Protein AF-A0A2N2SK49-F1 (afdb_monomer_lite)

Radius of gyration: 23.51 Å; chains: 1; bounding box: 70×44×57 Å

Sequence (220 aa):
YDDVIRVADLKTRGSRFERVRQEVGAKADQLVYTTEYMHPRLEEICGTLPTALGRWLEQSKGIGGFVKRRMEKGRRVQTGTLTWFLALYAVAGMRRFRRSLLRHQIETAQLREWLDRVVRLAGNGQHALAVEVLHCRRIVKGYSGTHDRGDKRFASLMTAADRLAAPGTDPADAAATLHKLLEAAMADEEGRQLDAQLALLLTAAKGSTTNSAQFSRQAA

Foldseek 3Di:
DDALLNVLVVLLDPVVVVVVCVVVVHDPPDDDWDWDKDQDALLRVLQLDFQVVSVCLCPDCPNVVVVRVVRRDIDTDRCPDPVNSVVSVVSNVCVVCNCRGNNNVVVVVVVVVLVVLLVVCVVVVLNLLSVLSVVLLVQQDDDDPSNVLSVVLNVLLVVLSVVLSDPPHDSVVSNVLSNVLSVLCVVDSVCVSNVVSSVVVVVVVVVVVVVVVVVVVVVD

Secondary structure (DSSP, 8-state):
---HHHHHHHHH-HHHHHHHHHHTT--TT-----EEEE---HHHHHHTSBHHHHHHHHH-TTHHHHHHHHHSS-EEEETTSHHHHHHHHHHHHGGGGGGGBHHHHHHHHHHHHHHHHHHHHHHTT-HHHHHHHHHGGGG--SSHHHHHHHHHHHHHHHHHHHHHTSTTS-HHHHHHHHHHHHHHHHH-SS-HHHHHHHHHHHHHHHHHHHHHHHHTTS--

Structure (mmCIF, N/CA/C/O backbone):
data_AF-A0A2N2SK49-F1
#
_entry.id   AF-A0A2N2SK49-F1
#
loop_
_atom_site.group_PDB
_atom_site.id
_atom_site.type_symbol
_atom_site.label_atom_id
_atom_site.label_alt_id
_atom_site.label_comp_id
_atom_site.label_asym_id
_atom_site.label_entity_id
_atom_site.label_seq_id
_atom_site.pdbx_PDB_ins_code
_atom_site.Cartn_x
_atom_site.Cartn_y
_atom_site.Cartn_z
_atom_site.occupancy
_atom_site.B_iso_or_equiv
_atom_site.auth_seq_id
_atom_site.auth_comp_id
_atom_site.auth_asym_id
_atom_site.auth_atom_id
_atom_site.pdbx_PDB_model_num
ATOM 1 N N . TYR A 1 1 ? -8.011 -2.751 -3.982 1.00 78.38 1 TYR A N 1
ATOM 2 C CA . TYR A 1 1 ? -7.218 -2.431 -2.784 1.00 78.38 1 TYR A CA 1
ATOM 3 C C . TYR A 1 1 ? -8.073 -2.672 -1.548 1.00 78.38 1 TYR A C 1
ATOM 5 O O . TYR A 1 1 ? -9.302 -2.647 -1.657 1.00 78.38 1 TYR A O 1
ATOM 13 N N . ASP A 1 2 ? -7.437 -2.944 -0.411 1.00 83.25 2 ASP A N 1
ATOM 14 C CA . ASP A 1 2 ? -8.110 -2.976 0.887 1.00 83.25 2 ASP A CA 1
ATOM 15 C C . ASP A 1 2 ? -8.118 -1.563 1.477 1.00 83.25 2 ASP A C 1
ATOM 17 O O . ASP A 1 2 ? -7.113 -0.860 1.443 1.00 83.25 2 ASP A O 1
ATOM 21 N N . ASP A 1 3 ? -9.274 -1.122 1.971 1.00 88.06 3 ASP A N 1
ATOM 22 C CA . ASP A 1 3 ? -9.453 0.187 2.594 1.00 88.06 3 ASP A CA 1
ATOM 23 C C . ASP A 1 3 ? -10.109 0.060 3.970 1.00 88.06 3 ASP A C 1
ATOM 25 O O . ASP A 1 3 ? -10.698 -0.967 4.317 1.00 88.06 3 ASP A O 1
ATOM 29 N N . VAL A 1 4 ? -10.028 1.133 4.759 1.00 88.50 4 VAL A N 1
ATOM 30 C CA . VAL A 1 4 ? -10.609 1.195 6.110 1.00 88.50 4 VAL A CA 1
ATOM 31 C C . VAL A 1 4 ? -12.107 0.879 6.088 1.00 88.50 4 VAL A C 1
ATOM 33 O O . VAL A 1 4 ? -12.607 0.223 6.995 1.00 88.50 4 VAL A O 1
ATOM 36 N N . ILE A 1 5 ? -12.824 1.274 5.030 1.00 90.81 5 ILE A N 1
ATOM 37 C CA . ILE A 1 5 ? -14.261 1.004 4.877 1.00 90.81 5 ILE A CA 1
ATOM 38 C C . ILE A 1 5 ? -14.515 -0.501 4.738 1.00 90.81 5 ILE A C 1
ATOM 40 O O . ILE A 1 5 ? -15.420 -1.032 5.375 1.00 90.81 5 ILE A O 1
ATOM 44 N N . ARG A 1 6 ? -13.739 -1.212 3.912 1.00 90.44 6 ARG A N 1
ATOM 45 C CA . ARG A 1 6 ? -13.834 -2.670 3.745 1.00 90.44 6 ARG A CA 1
ATOM 46 C C . ARG A 1 6 ? -13.422 -3.398 5.017 1.00 90.44 6 ARG A C 1
ATOM 48 O O . ARG A 1 6 ? -14.074 -4.369 5.382 1.00 90.44 6 ARG A O 1
ATOM 55 N N . VAL A 1 7 ? -12.374 -2.935 5.690 1.00 90.25 7 VAL A N 1
ATOM 56 C CA . VAL A 1 7 ? -11.925 -3.509 6.964 1.00 90.25 7 VAL A CA 1
ATOM 57 C C . VAL A 1 7 ? -12.997 -3.338 8.042 1.00 90.25 7 VAL A C 1
ATOM 59 O O . VAL A 1 7 ? -13.290 -4.293 8.757 1.00 90.25 7 VAL A O 1
ATOM 62 N N . ALA A 1 8 ? -13.621 -2.162 8.132 1.00 91.06 8 ALA A N 1
ATOM 63 C CA . ALA A 1 8 ? -14.716 -1.904 9.061 1.00 91.06 8 ALA A CA 1
ATOM 64 C C . ALA A 1 8 ? -15.936 -2.786 8.760 1.00 91.06 8 ALA A C 1
ATOM 66 O O . ALA A 1 8 ? -16.455 -3.424 9.669 1.00 91.06 8 ALA A O 1
ATOM 67 N N . ASP A 1 9 ? -16.322 -2.905 7.486 1.00 92.19 9 ASP A N 1
ATOM 68 C CA . ASP A 1 9 ? -17.404 -3.791 7.040 1.00 92.19 9 ASP A CA 1
ATOM 69 C C . ASP A 1 9 ? -17.141 -5.259 7.417 1.00 92.19 9 ASP A C 1
ATOM 71 O O . ASP A 1 9 ? -18.010 -5.938 7.953 1.00 92.19 9 ASP A O 1
ATOM 75 N N . LEU A 1 10 ? -15.916 -5.758 7.227 1.00 91.31 10 LEU A N 1
ATOM 76 C CA . LEU A 1 10 ? -15.554 -7.122 7.632 1.00 91.31 10 LEU A CA 1
ATOM 77 C C . LEU A 1 10 ? -15.649 -7.349 9.149 1.00 91.31 10 LEU A C 1
ATOM 79 O O . LEU A 1 10 ? -15.904 -8.473 9.582 1.00 91.31 10 LEU A O 1
ATOM 83 N N . LYS A 1 11 ? -15.452 -6.301 9.954 1.00 89.38 11 LYS A N 1
ATOM 84 C CA . LYS A 1 11 ? -15.487 -6.370 11.421 1.00 89.38 11 LYS A CA 1
ATOM 85 C C . LYS A 1 11 ? -16.896 -6.268 11.999 1.00 89.38 11 LYS A C 1
ATOM 87 O O . LYS A 1 11 ? -17.110 -6.757 13.102 1.00 89.38 11 LYS A O 1
ATOM 92 N N . THR A 1 12 ? -17.841 -5.674 11.273 1.00 91.12 12 THR A N 1
ATOM 93 C CA . THR A 1 12 ? -19.234 -5.490 11.719 1.00 91.12 12 THR A CA 1
ATOM 94 C C . THR A 1 12 ? -20.199 -6.553 11.188 1.00 91.12 12 THR A C 1
ATOM 96 O O . THR A 1 12 ? -21.355 -6.584 11.602 1.00 91.12 12 THR A O 1
ATOM 99 N N . ARG A 1 13 ? -19.757 -7.449 10.296 1.00 91.25 13 ARG A N 1
ATOM 100 C CA . ARG A 1 13 ? -20.595 -8.526 9.736 1.00 91.25 13 ARG A CA 1
ATOM 101 C C . ARG A 1 13 ? -21.047 -9.544 10.788 1.00 91.25 13 ARG A C 1
ATOM 103 O O . ARG A 1 13 ? -20.230 -10.059 11.546 1.00 91.25 13 ARG A O 1
ATOM 110 N N . GLY A 1 14 ? -22.324 -9.937 10.722 1.00 88.81 14 GLY A N 1
ATOM 111 C CA . GLY A 1 14 ? -22.920 -10.994 11.557 1.00 88.81 14 GLY A CA 1
ATOM 112 C C . GLY A 1 14 ? -22.137 -12.311 11.525 1.00 88.81 14 GLY A C 1
ATOM 113 O O . GLY A 1 14 ? -21.750 -12.829 12.570 1.00 88.81 14 GLY A O 1
ATOM 114 N N . SER A 1 15 ? -21.770 -12.770 10.324 1.00 91.56 15 SER A N 1
ATOM 115 C CA . SER A 1 15 ? -21.003 -14.010 10.129 1.00 91.56 15 SER A CA 1
ATOM 116 C C . SER A 1 15 ? -19.647 -14.021 10.842 1.00 91.56 15 SER A C 1
ATOM 118 O O . SER A 1 15 ? -19.149 -15.076 11.233 1.00 91.56 15 SER A O 1
ATOM 120 N N . ARG A 1 16 ? -19.037 -12.849 11.062 1.00 90.00 16 ARG A N 1
ATOM 121 C CA . ARG A 1 16 ? -17.794 -12.727 11.832 1.00 90.00 16 ARG A CA 1
ATOM 122 C C . ARG A 1 16 ? -18.036 -12.964 13.323 1.00 90.00 16 ARG A C 1
ATOM 124 O O . ARG A 1 16 ? -17.175 -13.552 13.972 1.00 90.00 16 ARG A O 1
ATOM 131 N N . PHE A 1 17 ? -19.166 -12.527 13.875 1.00 88.50 17 PHE A N 1
ATOM 132 C CA . PHE A 1 17 ? -19.516 -12.804 15.272 1.00 88.50 17 PHE A CA 1
ATOM 133 C C . PHE A 1 17 ? -19.824 -14.285 15.490 1.00 88.50 17 PHE A C 1
ATOM 135 O O . PHE A 1 17 ? -19.319 -14.869 16.444 1.00 88.50 17 PHE A O 1
ATOM 142 N N . GLU A 1 18 ? -20.583 -14.897 14.581 1.00 89.94 18 GLU A N 1
ATOM 143 C CA . GLU A 1 18 ? -20.897 -16.331 14.618 1.00 89.94 18 GLU A CA 1
ATOM 144 C C . GLU A 1 18 ? -19.630 -17.185 14.574 1.00 89.94 18 GLU A C 1
ATOM 146 O O . GLU A 1 18 ? -19.425 -18.025 15.450 1.00 89.94 18 GLU A O 1
ATOM 151 N N . ARG A 1 19 ? -18.731 -16.905 13.622 1.00 91.25 19 ARG A N 1
ATOM 152 C CA . ARG A 1 19 ? -17.454 -17.615 13.497 1.00 91.25 19 ARG A CA 1
ATOM 153 C C . ARG A 1 19 ? -16.609 -17.514 14.766 1.00 91.25 19 ARG A C 1
ATOM 155 O O . ARG A 1 19 ? -16.143 -18.530 15.262 1.00 91.25 19 ARG A O 1
ATOM 162 N N . VAL A 1 20 ? -16.443 -16.311 15.323 1.00 90.06 20 VAL A N 1
ATOM 163 C CA . VAL A 1 20 ? -15.643 -16.135 16.548 1.00 90.06 20 VAL A CA 1
ATOM 164 C C . VAL A 1 20 ? -16.260 -16.881 17.730 1.00 90.06 20 VAL A C 1
ATOM 166 O O . VAL A 1 20 ? -15.527 -17.473 18.513 1.00 90.06 20 VAL A O 1
ATOM 169 N N . ARG A 1 21 ? -17.593 -16.900 17.862 1.00 91.50 21 ARG A N 1
ATOM 170 C CA . ARG A 1 21 ? -18.268 -17.682 18.911 1.00 91.50 21 ARG A CA 1
ATOM 171 C C . ARG A 1 21 ? -18.020 -19.184 18.762 1.00 91.50 21 ARG A C 1
ATOM 173 O O . ARG A 1 21 ? -17.805 -19.848 19.772 1.00 91.50 21 ARG A O 1
ATOM 180 N N . GLN A 1 22 ? -18.036 -19.697 17.532 1.00 91.69 22 GLN A N 1
ATOM 181 C CA . GLN A 1 22 ? -17.734 -21.100 17.239 1.00 91.69 22 GLN A CA 1
ATOM 182 C C . GLN A 1 22 ? -16.274 -21.444 17.563 1.00 91.69 22 GLN A C 1
ATOM 184 O O . GLN A 1 22 ? -16.027 -22.430 18.248 1.00 91.69 22 GLN A O 1
ATOM 189 N N . GLU A 1 23 ? -15.319 -20.607 17.143 1.00 92.81 23 GLU A N 1
ATOM 190 C CA . GLU A 1 23 ? -13.879 -20.809 17.379 1.00 92.81 23 GLU A CA 1
ATOM 191 C C . GLU A 1 23 ? -13.518 -20.866 18.871 1.00 92.81 23 GLU A C 1
ATOM 193 O O . GLU A 1 23 ? -12.645 -21.634 19.264 1.00 92.81 23 GLU A O 1
ATOM 198 N N . VAL A 1 24 ? -14.200 -20.084 19.714 1.00 91.62 24 VAL A N 1
ATOM 199 C CA . VAL A 1 24 ? -13.969 -20.081 21.171 1.00 91.62 24 VAL A CA 1
ATOM 200 C C . VAL A 1 24 ? -14.857 -21.070 21.936 1.00 91.62 24 VAL A C 1
ATOM 202 O O . VAL A 1 24 ? -14.798 -21.111 23.163 1.00 91.62 24 VAL A O 1
ATOM 205 N N . GLY A 1 25 ? -15.699 -21.845 21.242 1.00 90.31 25 GLY A N 1
ATOM 206 C CA . GLY A 1 25 ? -16.588 -22.833 21.862 1.00 90.31 25 GLY A CA 1
ATOM 207 C C . GLY A 1 25 ? -17.648 -22.232 22.795 1.00 90.31 25 GLY A C 1
ATOM 208 O O . GLY A 1 25 ? -18.031 -22.868 23.777 1.00 90.31 25 GLY A O 1
ATOM 209 N N . ALA A 1 26 ? -18.107 -21.005 22.531 1.00 90.50 26 ALA A N 1
ATOM 210 C CA . ALA A 1 26 ? -19.047 -20.315 23.413 1.00 90.50 26 ALA A CA 1
ATOM 211 C C . ALA A 1 26 ? -20.459 -20.918 23.356 1.00 90.50 26 ALA A C 1
ATOM 213 O O . ALA A 1 26 ? -21.059 -21.042 22.284 1.00 90.50 26 ALA A O 1
ATOM 214 N N . LYS A 1 27 ? -21.033 -21.204 24.529 1.00 89.69 27 LYS A N 1
ATOM 215 C CA . LYS A 1 27 ? -22.434 -21.632 24.681 1.00 89.69 27 LYS A CA 1
ATOM 216 C C . LYS A 1 27 ? -23.402 -20.489 24.361 1.00 89.69 27 LYS A C 1
ATOM 218 O O . LYS A 1 27 ? -23.024 -19.319 24.400 1.00 89.69 27 LYS A O 1
ATOM 223 N N . ALA A 1 28 ? -24.656 -20.814 24.039 1.00 85.31 28 ALA A N 1
ATOM 224 C CA . ALA A 1 28 ? -25.664 -19.843 23.589 1.00 85.31 28 ALA A CA 1
ATOM 225 C C . ALA A 1 28 ? -25.890 -18.675 24.572 1.00 85.31 28 ALA A C 1
ATOM 227 O O . ALA A 1 28 ? -26.078 -17.540 24.145 1.00 85.31 28 ALA A O 1
ATOM 228 N N . ASP A 1 29 ? -25.798 -18.945 25.869 1.00 89.62 29 ASP A N 1
ATOM 229 C CA . ASP A 1 29 ? -25.990 -18.014 26.983 1.00 89.62 29 ASP A CA 1
ATOM 230 C C . ASP A 1 29 ? -24.739 -17.190 27.338 1.00 89.62 29 ASP A C 1
ATOM 232 O O . ASP A 1 29 ? -24.814 -16.233 28.108 1.00 89.62 29 ASP A O 1
ATOM 236 N N . GLN A 1 30 ? -23.578 -17.518 26.767 1.00 88.88 30 GLN A N 1
ATOM 237 C CA . GLN A 1 30 ? -22.325 -16.830 27.069 1.00 88.88 30 GLN A CA 1
ATOM 238 C C . GLN A 1 30 ? -22.135 -15.585 26.197 1.00 88.88 30 GLN A C 1
ATOM 240 O O . GLN A 1 30 ? -22.229 -15.636 24.966 1.00 88.88 30 GLN A O 1
ATOM 245 N N . LEU A 1 31 ? -21.807 -14.457 26.834 1.00 85.44 31 LEU A N 1
ATOM 246 C CA . LEU A 1 31 ? -21.421 -13.221 26.155 1.00 85.44 31 LEU A CA 1
ATOM 247 C C . LEU A 1 31 ? -19.958 -13.295 25.706 1.00 85.44 31 LEU A C 1
ATOM 249 O O . LEU A 1 31 ? -19.063 -13.554 26.508 1.00 85.44 31 LEU A O 1
ATOM 253 N N . VAL A 1 32 ? -19.712 -13.020 24.424 1.00 87.06 32 VAL A N 1
ATOM 254 C CA . VAL A 1 32 ? -18.369 -13.017 23.830 1.00 87.06 32 VAL A CA 1
ATOM 255 C C . VAL A 1 32 ? -18.088 -11.646 23.240 1.00 87.06 32 VAL A C 1
ATOM 257 O O . VAL A 1 32 ? -18.793 -11.194 22.340 1.00 87.06 32 VAL A O 1
ATOM 260 N N . TYR A 1 33 ? -17.014 -11.012 23.706 1.00 84.81 33 TYR A N 1
ATOM 261 C CA . TYR A 1 33 ? -16.523 -9.750 23.164 1.00 84.81 33 TYR A CA 1
ATOM 262 C C . TYR A 1 33 ? -15.133 -9.943 22.581 1.00 84.81 33 TYR A C 1
ATOM 264 O O . TYR A 1 33 ? -14.221 -10.418 23.255 1.00 84.81 33 TYR A O 1
ATOM 272 N N . THR A 1 34 ? -14.946 -9.531 21.329 1.00 87.88 34 THR A N 1
ATOM 273 C CA . THR A 1 34 ? -13.611 -9.517 20.736 1.00 87.88 34 THR A CA 1
ATOM 274 C C . THR A 1 34 ? -12.929 -8.191 21.014 1.00 87.88 34 THR A C 1
ATOM 276 O O . THR A 1 34 ? -13.449 -7.129 20.671 1.00 87.88 34 THR A O 1
ATOM 279 N N . THR A 1 35 ? -11.743 -8.267 21.610 1.00 89.62 35 THR A N 1
ATOM 280 C CA . THR A 1 35 ? -10.851 -7.119 21.751 1.00 89.62 35 THR A CA 1
ATOM 281 C C . THR A 1 35 ? -9.884 -7.110 20.578 1.00 89.62 35 THR A C 1
ATOM 283 O O . THR A 1 35 ? -9.083 -8.026 20.420 1.00 89.62 35 THR A O 1
ATOM 286 N N . GLU A 1 36 ? -9.951 -6.076 19.751 1.00 88.00 36 GLU A N 1
ATOM 287 C CA . GLU A 1 36 ? -9.091 -5.906 18.588 1.00 88.00 36 GLU A CA 1
ATOM 288 C C . GLU A 1 36 ? -8.058 -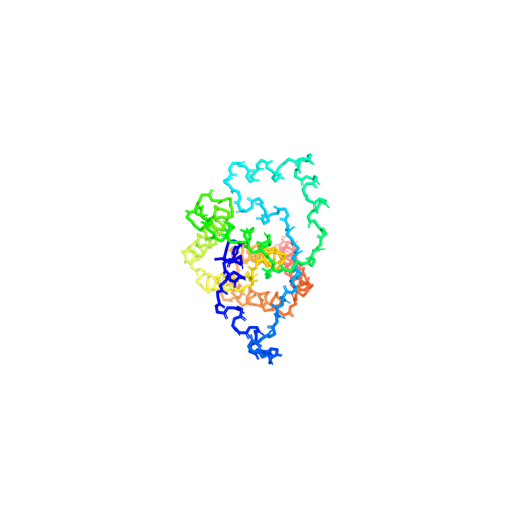4.810 18.830 1.00 88.00 36 GLU A C 1
ATOM 290 O O . GLU A 1 36 ? -8.346 -3.779 19.439 1.00 88.00 36 GLU A O 1
ATOM 295 N N . TYR A 1 37 ? -6.845 -5.022 18.328 1.00 87.19 37 TYR A N 1
ATOM 296 C CA . TYR A 1 37 ? -5.818 -3.992 18.318 1.00 87.19 37 TYR A CA 1
ATOM 297 C C . TYR A 1 37 ? -5.965 -3.130 17.060 1.00 87.19 37 TYR A C 1
ATOM 299 O O . TYR A 1 37 ? -5.818 -3.617 15.941 1.00 87.19 37 TYR A O 1
ATOM 307 N N . MET A 1 38 ? -6.264 -1.849 17.251 1.00 84.25 38 MET A N 1
ATOM 308 C CA . MET A 1 38 ? -6.387 -0.847 16.197 1.00 84.25 38 MET A CA 1
ATOM 309 C C . MET A 1 38 ? -5.233 0.132 16.285 1.00 84.25 38 MET A C 1
ATOM 311 O O . MET A 1 38 ? -4.998 0.728 17.335 1.00 84.25 38 MET A O 1
ATOM 315 N N . HIS A 1 39 ? -4.563 0.356 15.166 1.00 83.06 39 HIS A N 1
ATOM 316 C CA . HIS A 1 39 ? -3.503 1.347 15.056 1.00 83.06 39 HIS A CA 1
ATOM 317 C C . HIS A 1 39 ? -3.805 2.273 13.871 1.00 83.06 39 HIS A C 1
ATOM 319 O O . HIS A 1 39 ? -3.178 2.136 12.822 1.00 83.06 39 HIS A O 1
ATOM 325 N N . PRO A 1 40 ? -4.832 3.140 13.996 1.00 81.38 40 PRO A N 1
ATOM 326 C CA . PRO A 1 40 ? -5.259 3.991 12.900 1.00 81.38 40 PRO A CA 1
ATOM 327 C C . PRO A 1 40 ? -4.163 5.000 12.580 1.00 81.38 40 PRO A C 1
ATOM 329 O O . PRO A 1 40 ? -3.741 5.780 13.434 1.00 81.38 40 PRO A O 1
ATOM 332 N N . ARG A 1 41 ? -3.704 5.001 11.337 1.00 81.31 41 ARG A N 1
ATOM 333 C CA . ARG A 1 41 ? -2.678 5.928 10.874 1.00 81.31 41 ARG A CA 1
ATOM 334 C C . ARG A 1 41 ? -3.297 7.197 10.312 1.00 81.31 41 ARG A C 1
ATOM 336 O O . ARG A 1 41 ? -4.433 7.192 9.838 1.00 81.31 41 ARG A O 1
ATOM 343 N N . LEU A 1 42 ? -2.535 8.293 10.327 1.00 82.75 42 LEU A N 1
ATOM 344 C CA . LEU A 1 42 ? -2.996 9.550 9.735 1.00 82.75 42 LEU A CA 1
ATOM 345 C C . LEU A 1 42 ? -3.359 9.348 8.258 1.00 82.75 42 LEU A C 1
ATOM 347 O O . LEU A 1 42 ? -4.405 9.816 7.821 1.00 82.75 42 LEU A O 1
ATOM 351 N N . GLU A 1 43 ? -2.546 8.590 7.522 1.00 82.50 43 GLU A N 1
ATOM 352 C CA . GLU A 1 43 ? -2.755 8.324 6.097 1.00 82.50 43 GLU A CA 1
ATOM 353 C C . GLU A 1 43 ? -4.057 7.547 5.837 1.00 82.50 43 GLU A C 1
ATOM 355 O O . GLU A 1 43 ? -4.752 7.786 4.850 1.00 82.50 43 GLU A O 1
ATOM 360 N N . GLU A 1 44 ? -4.440 6.654 6.752 1.00 84.31 44 GLU A N 1
ATOM 361 C CA . GLU A 1 44 ? -5.701 5.913 6.682 1.00 84.31 44 GLU A CA 1
ATOM 362 C C . GLU A 1 44 ? -6.902 6.826 6.924 1.00 84.31 44 GLU A C 1
ATOM 364 O O . GLU A 1 44 ? -7.897 6.742 6.205 1.00 84.31 44 GLU A O 1
ATOM 369 N N . ILE A 1 45 ? -6.791 7.735 7.896 1.00 83.50 45 ILE A N 1
ATOM 370 C CA . ILE A 1 45 ? -7.827 8.727 8.196 1.00 83.50 45 ILE A CA 1
ATOM 371 C C . ILE A 1 45 ? -7.993 9.670 7.005 1.00 83.50 45 ILE A C 1
ATOM 373 O O . ILE A 1 45 ? -9.100 9.799 6.482 1.00 83.50 45 ILE A O 1
ATOM 377 N N . CYS A 1 46 ? -6.902 10.261 6.514 1.00 83.75 46 CYS A N 1
ATOM 378 C CA . CYS A 1 46 ? -6.911 11.103 5.318 1.00 83.75 46 CYS A CA 1
ATOM 379 C C . CYS A 1 46 ? -7.479 10.351 4.109 1.00 83.75 46 CYS A C 1
ATOM 381 O O . CYS A 1 46 ? -8.254 10.913 3.336 1.00 83.75 46 CYS A O 1
ATOM 383 N N . GLY A 1 47 ? -7.167 9.059 3.988 1.00 80.88 47 GLY A N 1
ATOM 384 C CA . GLY A 1 47 ? -7.695 8.176 2.957 1.00 80.88 47 GLY A CA 1
ATOM 385 C C . GLY A 1 47 ? -9.209 7.954 3.019 1.00 80.88 47 GLY A C 1
ATOM 386 O O . GLY A 1 47 ? -9.804 7.653 1.985 1.00 80.88 47 GLY A O 1
ATOM 387 N N . THR A 1 48 ? -9.838 8.132 4.186 1.00 84.62 48 THR A N 1
ATOM 388 C CA . THR A 1 48 ? -11.301 8.062 4.364 1.00 84.62 48 THR A CA 1
ATOM 389 C C . THR A 1 48 ? -12.030 9.391 4.163 1.00 84.62 48 THR A C 1
ATOM 391 O O . THR A 1 48 ? -13.260 9.413 4.169 1.00 84.62 48 THR A O 1
ATOM 394 N N . LEU A 1 49 ? -11.301 10.492 3.962 1.00 85.94 49 LEU A N 1
ATOM 395 C CA . LEU A 1 49 ? -11.871 11.820 3.741 1.00 85.94 49 LEU A CA 1
ATOM 396 C C . LEU A 1 49 ? -12.031 12.125 2.239 1.00 85.94 49 LEU A C 1
ATOM 398 O O . LEU A 1 49 ? -11.296 11.577 1.406 1.00 85.94 49 LEU A O 1
ATOM 402 N N . PRO A 1 50 ? -12.960 13.030 1.863 1.00 85.12 50 PRO A N 1
ATOM 403 C CA . PRO A 1 50 ? -13.000 13.598 0.518 1.00 85.12 50 PRO A CA 1
ATOM 404 C C . PRO A 1 50 ? -11.643 14.194 0.132 1.00 85.12 50 PRO A C 1
ATOM 406 O O . PRO A 1 50 ? -10.975 14.792 0.977 1.00 85.12 50 PRO A O 1
ATOM 409 N N . THR A 1 51 ? -11.254 14.078 -1.142 1.00 84.00 51 THR A N 1
ATOM 410 C CA . THR A 1 51 ? -9.916 14.448 -1.645 1.00 84.00 51 THR A CA 1
ATOM 411 C C . THR A 1 51 ? -9.360 15.757 -1.082 1.00 84.00 51 THR A C 1
ATOM 413 O O . THR A 1 51 ? -8.232 15.777 -0.591 1.00 84.00 51 THR A O 1
ATOM 416 N N . ALA A 1 52 ? -10.126 16.850 -1.153 1.00 84.50 52 ALA A N 1
ATOM 417 C CA . ALA A 1 52 ? -9.653 18.169 -0.736 1.00 84.50 52 ALA A CA 1
ATOM 418 C C . ALA A 1 52 ? -9.327 18.220 0.767 1.00 84.50 52 ALA A C 1
ATOM 420 O O . ALA A 1 52 ? -8.273 18.715 1.158 1.00 84.50 52 ALA A O 1
ATOM 421 N N . LEU A 1 53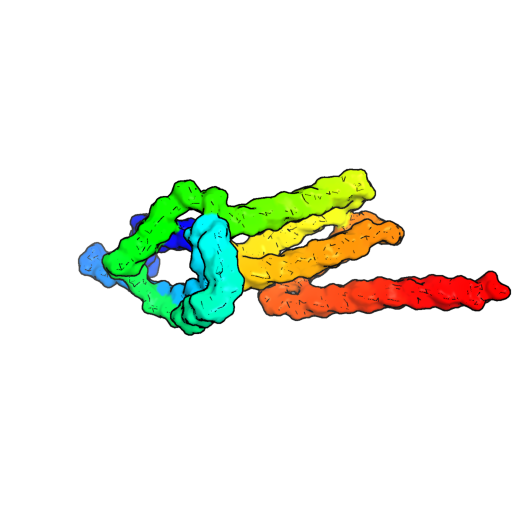 ? -10.199 17.640 1.597 1.00 83.88 53 LEU A N 1
ATOM 422 C CA . LEU A 1 53 ? -10.024 17.593 3.048 1.00 83.88 53 LEU A CA 1
ATOM 423 C C . LEU A 1 53 ? -8.894 16.650 3.455 1.00 83.88 53 LEU A C 1
ATOM 425 O O . LEU A 1 53 ? -8.105 16.995 4.331 1.00 83.88 53 LEU A O 1
ATOM 429 N N . GLY A 1 54 ? -8.789 15.490 2.802 1.00 84.69 54 GLY A N 1
ATOM 430 C CA . GLY A 1 54 ? -7.699 14.547 3.046 1.00 84.69 54 GLY A CA 1
ATOM 431 C C . GLY A 1 54 ? -6.334 15.184 2.778 1.00 84.69 54 GLY A C 1
ATOM 432 O O . GLY A 1 54 ? -5.456 15.117 3.634 1.00 84.69 54 GLY A O 1
ATOM 433 N N . ARG A 1 55 ? -6.181 15.878 1.640 1.00 85.62 55 ARG A N 1
ATOM 434 C CA . ARG A 1 55 ? -4.929 16.571 1.282 1.00 85.62 55 ARG A CA 1
ATOM 435 C C . ARG A 1 55 ? -4.616 17.716 2.231 1.00 85.62 55 ARG A C 1
ATOM 437 O O . ARG A 1 55 ? -3.476 17.859 2.658 1.00 85.62 55 ARG A O 1
ATOM 444 N N . TRP A 1 56 ? -5.622 18.513 2.581 1.00 89.44 56 TRP A N 1
ATOM 445 C CA . TRP A 1 56 ? -5.455 19.593 3.548 1.00 89.44 56 TRP A CA 1
ATOM 446 C C . TRP A 1 56 ? -4.986 19.064 4.911 1.00 89.44 56 TRP A C 1
ATOM 448 O O . TRP A 1 56 ? -4.059 19.619 5.499 1.00 89.44 56 TRP A O 1
ATOM 458 N N . LEU A 1 57 ? -5.576 17.967 5.395 1.00 87.25 57 LEU A N 1
ATOM 459 C CA . LEU A 1 57 ? -5.213 17.369 6.680 1.00 87.25 57 LEU A CA 1
ATOM 460 C C . LEU A 1 57 ? -3.802 16.767 6.656 1.00 87.25 57 LEU A C 1
ATOM 462 O O . LEU A 1 57 ? -3.052 16.946 7.613 1.00 87.25 57 LEU A O 1
ATOM 466 N N . GLU A 1 58 ? -3.431 16.099 5.563 1.00 83.75 58 GLU A N 1
ATOM 467 C CA . GLU A 1 58 ? -2.095 15.529 5.356 1.00 83.75 58 GLU A CA 1
ATOM 468 C C . GLU A 1 58 ? -1.004 16.612 5.295 1.00 83.75 58 GLU A C 1
ATOM 470 O O . GLU A 1 58 ? 0.075 16.445 5.861 1.00 83.75 58 GLU A O 1
ATOM 475 N N . GLN A 1 59 ? -1.296 17.756 4.669 1.00 86.00 59 GLN A N 1
ATOM 476 C CA . GLN A 1 59 ? -0.359 18.877 4.521 1.00 86.00 59 GLN A CA 1
ATOM 477 C C . GLN A 1 59 ? -0.318 19.806 5.748 1.00 86.00 59 GLN A C 1
ATOM 479 O O . GLN A 1 59 ? 0.615 20.599 5.909 1.00 86.00 59 GLN A O 1
ATOM 484 N N . SER A 1 60 ? -1.307 19.720 6.640 1.00 86.25 60 SER A N 1
ATOM 485 C CA . SER A 1 60 ? -1.394 20.559 7.834 1.00 86.25 60 SER A CA 1
ATOM 486 C C . SER A 1 60 ? -0.404 20.111 8.911 1.00 86.25 60 SER A C 1
ATOM 488 O O . SER A 1 60 ? -0.632 19.146 9.643 1.00 86.25 60 SER A O 1
ATOM 490 N N . LYS A 1 61 ? 0.683 20.874 9.083 1.00 80.81 61 LYS A N 1
ATOM 491 C CA . LYS A 1 61 ? 1.685 20.627 10.140 1.00 80.81 61 LYS A CA 1
ATOM 492 C C . LYS A 1 61 ? 1.096 20.698 11.556 1.00 80.81 61 LYS A C 1
ATOM 494 O O . LYS A 1 61 ? 1.547 19.977 12.441 1.00 80.81 61 LYS A O 1
ATOM 499 N N . GLY A 1 62 ? 0.087 21.544 11.767 1.00 87.38 62 GLY A N 1
ATOM 500 C CA . GLY A 1 62 ? -0.579 21.703 13.061 1.00 87.38 62 GLY A CA 1
ATOM 501 C C . GLY A 1 62 ? -1.577 20.582 13.341 1.00 87.38 62 GLY A C 1
ATOM 502 O O . GLY A 1 62 ? -1.344 19.729 14.198 1.00 87.38 62 GLY A O 1
ATOM 503 N N . ILE A 1 63 ? -2.690 20.577 12.602 1.00 82.19 63 ILE A N 1
ATOM 504 C CA . ILE A 1 63 ? -3.819 19.669 12.852 1.00 82.19 63 ILE A CA 1
ATOM 505 C C . ILE A 1 63 ? -3.445 18.234 12.475 1.00 82.19 63 ILE A C 1
ATOM 507 O O . ILE A 1 63 ? -3.648 17.329 13.283 1.00 82.19 63 ILE A O 1
ATOM 511 N N . GLY A 1 64 ? -2.820 18.021 11.314 1.00 80.38 64 GLY A N 1
ATOM 512 C CA . GLY A 1 64 ? -2.315 16.706 10.914 1.00 80.38 64 GLY A CA 1
ATOM 513 C C . GLY A 1 64 ? -1.282 16.170 11.906 1.00 80.38 64 GLY A C 1
ATOM 514 O O . GLY A 1 64 ? -1.379 15.027 12.353 1.00 80.38 64 GLY A O 1
ATOM 515 N N . GLY A 1 65 ? -0.358 17.022 12.364 1.00 81.31 65 GLY A N 1
ATOM 516 C CA . GLY A 1 65 ? 0.631 16.671 13.388 1.00 81.31 65 GLY A CA 1
ATOM 517 C C . GLY A 1 65 ? 0.029 16.350 14.765 1.00 81.31 65 GLY A C 1
ATOM 518 O O . GLY A 1 65 ? 0.557 15.511 15.499 1.00 81.31 65 GLY A O 1
ATOM 519 N N . PHE A 1 66 ? -1.081 16.988 15.141 1.00 84.00 66 PHE A N 1
ATOM 520 C CA . PHE A 1 66 ? -1.826 16.655 16.358 1.00 84.00 66 PHE A CA 1
ATOM 521 C C . PHE A 1 66 ? -2.573 15.321 16.225 1.00 84.00 66 PHE A C 1
ATOM 523 O O . PHE A 1 66 ? -2.447 14.458 17.097 1.00 84.00 66 PHE A O 1
ATOM 530 N N . VAL A 1 67 ? -3.305 15.124 15.123 1.00 81.50 67 VAL A N 1
ATOM 531 C CA . VAL A 1 67 ? -4.043 13.882 14.844 1.00 81.50 67 VAL A CA 1
ATOM 532 C C . VAL A 1 67 ? -3.086 12.695 14.798 1.00 81.50 67 VAL A C 1
ATOM 534 O O . VAL A 1 67 ? -3.345 11.690 15.459 1.00 81.50 67 VAL A O 1
ATOM 537 N N . LYS A 1 68 ? -1.943 12.841 14.117 1.00 82.50 68 LYS A N 1
ATOM 538 C CA . LYS A 1 68 ? -0.874 11.838 14.073 1.00 82.50 68 LYS A CA 1
ATOM 539 C C . LYS A 1 68 ? -0.434 11.427 15.477 1.00 82.50 68 LYS A C 1
ATOM 541 O O . LYS A 1 68 ? -0.611 10.272 15.843 1.00 82.50 68 LYS A O 1
ATOM 546 N N . ARG A 1 69 ? -0.007 12.375 16.320 1.00 81.62 69 ARG A N 1
ATOM 547 C CA . ARG A 1 69 ? 0.425 12.089 17.705 1.00 81.62 69 ARG A CA 1
ATOM 548 C C . ARG A 1 69 ? -0.656 11.418 18.561 1.00 81.62 69 ARG A C 1
ATOM 550 O O . ARG A 1 69 ? -0.355 10.614 19.442 1.00 81.62 69 ARG A O 1
ATOM 557 N N . ARG A 1 70 ? -1.930 11.751 18.335 1.00 81.31 70 ARG A N 1
ATOM 558 C CA . ARG A 1 70 ? -3.070 11.179 19.071 1.00 81.31 70 ARG A CA 1
ATOM 559 C C . ARG A 1 70 ? -3.404 9.750 18.618 1.00 81.31 70 ARG A C 1
ATOM 561 O O . ARG A 1 70 ? -3.942 8.980 19.424 1.00 81.31 70 ARG A O 1
ATOM 568 N N . MET A 1 71 ? -3.146 9.421 17.353 1.00 76.19 71 MET A N 1
ATOM 569 C CA . MET A 1 71 ? -3.568 8.176 16.694 1.00 76.19 71 MET A CA 1
ATOM 570 C C . MET A 1 71 ? -2.432 7.162 16.502 1.00 76.19 71 MET A C 1
ATOM 572 O O . MET A 1 71 ? -2.703 5.969 16.471 1.00 76.19 71 MET A O 1
ATOM 576 N N . GLU A 1 72 ? -1.171 7.603 16.536 1.00 72.12 72 GLU A N 1
ATOM 577 C CA . GLU A 1 72 ? 0.032 6.749 16.560 1.00 72.12 72 GLU A CA 1
ATOM 578 C C . GLU A 1 72 ? 0.086 5.793 17.758 1.00 72.12 72 GLU A C 1
ATOM 580 O O . GLU A 1 72 ? 0.867 4.849 17.774 1.00 72.12 72 GLU A O 1
ATOM 585 N N . LYS A 1 73 ? -0.728 6.003 18.795 1.00 74.81 73 LYS A N 1
ATOM 586 C CA . LYS A 1 73 ? -0.856 5.025 19.875 1.00 74.81 73 LYS A CA 1
ATOM 587 C C . LYS A 1 73 ? -1.896 3.988 19.484 1.00 74.81 73 LYS A C 1
ATOM 589 O O . LYS A 1 73 ? -3.085 4.305 19.410 1.00 74.81 73 LYS A O 1
ATOM 594 N N . GLY A 1 74 ? -1.451 2.746 19.306 1.00 79.81 74 GLY A N 1
ATOM 595 C CA . GLY A 1 74 ? -2.359 1.623 19.111 1.00 79.81 74 GLY A CA 1
ATOM 596 C C . GLY A 1 74 ? -3.277 1.428 20.317 1.00 79.81 74 GLY A C 1
ATOM 597 O O . GLY A 1 74 ? -2.890 1.653 21.466 1.00 79.81 74 GLY A O 1
ATOM 598 N N . ARG A 1 75 ? -4.520 1.041 20.049 1.00 83.75 75 ARG A N 1
ATOM 599 C CA . ARG A 1 75 ? -5.600 0.933 21.030 1.00 83.75 75 ARG A CA 1
ATOM 600 C C . ARG A 1 75 ? -6.203 -0.453 20.968 1.00 83.75 75 ARG A C 1
ATOM 602 O O . ARG A 1 75 ? -6.458 -0.974 19.890 1.00 83.75 75 ARG A O 1
ATOM 609 N N . ARG A 1 76 ? -6.479 -1.025 22.134 1.00 87.62 76 ARG A N 1
ATOM 610 C CA . ARG A 1 76 ? -7.314 -2.219 22.246 1.00 87.62 76 ARG A CA 1
ATOM 611 C C . ARG A 1 76 ? -8.763 -1.766 22.347 1.00 87.62 76 ARG A C 1
ATOM 613 O O . ARG A 1 76 ? -9.110 -1.040 23.274 1.00 87.62 76 ARG A O 1
ATOM 620 N N . VAL A 1 77 ? -9.579 -2.140 21.371 1.00 86.50 77 VAL A N 1
ATOM 621 C CA . VAL A 1 77 ? -10.989 -1.758 21.284 1.00 86.50 77 VAL A CA 1
ATOM 622 C C . VAL A 1 77 ? -11.848 -3.008 21.317 1.00 86.50 77 VAL A C 1
ATOM 624 O O . VAL A 1 77 ? -11.569 -3.984 20.627 1.00 86.50 77 VAL A O 1
ATOM 627 N N . GLN A 1 78 ? -12.898 -2.993 22.127 1.00 87.19 78 GLN A N 1
ATOM 628 C CA . GLN A 1 78 ? -13.875 -4.073 22.139 1.00 87.19 78 GLN A CA 1
ATOM 629 C C . GLN A 1 78 ? -14.899 -3.800 21.042 1.00 87.19 78 GLN A C 1
ATOM 631 O O . GLN A 1 78 ? -15.829 -3.027 21.240 1.00 87.19 78 GLN A O 1
ATOM 636 N N . THR A 1 79 ? -14.721 -4.400 19.866 1.00 84.94 79 THR A N 1
ATOM 637 C CA . THR A 1 79 ? -15.559 -4.106 18.687 1.00 84.94 79 THR A CA 1
ATOM 638 C C . THR A 1 79 ? -16.994 -4.610 18.816 1.00 84.94 79 THR A C 1
ATOM 640 O O . THR A 1 79 ? -17.857 -4.186 18.054 1.00 84.94 79 THR A O 1
ATOM 643 N N . GLY A 1 80 ? -17.254 -5.480 19.796 1.00 80.38 80 GLY A N 1
ATOM 644 C CA . GLY A 1 80 ? -18.596 -5.941 20.145 1.00 80.38 80 GLY A CA 1
ATOM 645 C C . GLY A 1 80 ? -19.388 -4.992 21.051 1.00 80.38 80 GLY A C 1
ATOM 646 O O . GLY A 1 80 ? -20.562 -5.253 21.285 1.00 80.38 80 GLY A O 1
ATOM 647 N N . THR A 1 81 ? -18.796 -3.912 21.582 1.00 87.19 81 THR A N 1
ATOM 648 C CA . THR A 1 81 ? -19.576 -2.920 22.342 1.00 87.19 81 THR A CA 1
ATOM 649 C C . THR A 1 81 ? -20.325 -1.987 21.396 1.00 87.19 81 THR A C 1
ATOM 651 O O . THR A 1 81 ? -19.852 -1.680 20.302 1.00 87.19 81 THR A O 1
ATOM 654 N N . LEU A 1 82 ? -21.488 -1.493 21.833 1.00 89.19 82 LEU A N 1
ATOM 655 C CA . LEU A 1 82 ? -22.368 -0.663 21.005 1.00 89.19 82 LEU A CA 1
ATOM 656 C C . LEU A 1 82 ? -21.649 0.562 20.419 1.00 89.19 82 LEU A C 1
ATOM 658 O O . LEU A 1 82 ? -21.802 0.869 19.240 1.00 89.19 82 LEU A O 1
ATOM 662 N N . THR A 1 83 ? -20.831 1.241 21.223 1.00 89.56 83 THR A N 1
ATOM 663 C CA . THR A 1 83 ? -20.108 2.452 20.808 1.00 89.56 83 THR A CA 1
ATOM 664 C C . THR A 1 83 ? -19.124 2.179 19.670 1.00 89.56 83 THR A C 1
ATOM 666 O O . THR A 1 83 ? -19.133 2.889 18.664 1.00 89.56 83 THR A O 1
ATOM 669 N N . TRP A 1 84 ? -18.301 1.134 19.788 1.00 89.19 84 TRP A N 1
ATOM 670 C CA . TRP A 1 84 ? -17.334 0.766 18.752 1.00 89.19 84 TRP A CA 1
ATOM 671 C C . TRP A 1 84 ? -17.995 0.133 17.533 1.00 89.19 84 TRP A C 1
ATOM 673 O O . TRP A 1 84 ? -17.579 0.415 16.408 1.00 89.19 84 TRP A O 1
ATOM 683 N N . PHE A 1 85 ? -19.040 -0.669 17.741 1.00 90.81 85 PHE A N 1
ATOM 684 C CA . PHE A 1 85 ? -19.819 -1.244 16.654 1.00 90.81 85 PHE A CA 1
ATOM 685 C C . PHE A 1 85 ? -20.443 -0.149 15.788 1.00 90.81 85 PHE A C 1
ATOM 687 O O . PHE A 1 85 ? -20.236 -0.149 14.579 1.00 90.81 85 PHE A O 1
ATOM 694 N N . LEU A 1 86 ? -21.137 0.824 16.391 1.00 92.56 86 LEU A N 1
ATOM 695 C CA . LEU A 1 86 ? -21.762 1.927 15.655 1.00 92.56 86 LEU A CA 1
ATOM 696 C C . LEU A 1 86 ? -20.731 2.783 14.916 1.00 92.56 86 LEU A C 1
ATOM 698 O O . LEU A 1 86 ? -20.966 3.159 13.769 1.00 92.56 86 LEU A O 1
ATOM 702 N N . ALA A 1 87 ? -19.573 3.047 15.528 1.00 90.25 87 ALA A N 1
ATOM 703 C CA . ALA A 1 87 ? -18.492 3.771 14.867 1.00 90.25 87 ALA A CA 1
ATOM 704 C C . ALA A 1 87 ? -17.983 3.027 13.618 1.00 90.25 87 ALA A C 1
ATOM 706 O O . ALA A 1 87 ? -17.901 3.612 12.538 1.00 90.25 87 ALA A O 1
ATOM 707 N N . LEU A 1 88 ? -17.688 1.727 13.731 1.00 90.31 88 LEU A N 1
ATOM 708 C CA . LEU A 1 88 ? -17.256 0.910 12.591 1.00 90.31 88 LEU A CA 1
ATOM 709 C C . LEU A 1 88 ? -18.367 0.746 11.548 1.00 90.31 88 LEU A C 1
ATOM 711 O O . LEU A 1 88 ? -18.090 0.755 10.352 1.00 90.31 88 LEU A O 1
ATOM 715 N N . TYR A 1 89 ? -19.622 0.642 11.980 1.00 91.94 89 TYR A N 1
ATOM 716 C CA . TYR A 1 89 ? -20.772 0.508 11.093 1.00 91.94 89 TYR A CA 1
ATOM 717 C C . TYR A 1 89 ? -20.999 1.780 10.271 1.00 91.94 89 TYR A C 1
ATOM 719 O O . TYR A 1 89 ? -21.194 1.706 9.058 1.00 91.94 89 TYR A O 1
ATOM 727 N N . ALA A 1 90 ? -20.875 2.955 10.894 1.00 90.81 90 ALA A N 1
ATOM 728 C CA . ALA A 1 90 ? -20.906 4.233 10.189 1.00 90.81 90 ALA A CA 1
ATOM 729 C C . ALA A 1 90 ? -19.788 4.318 9.138 1.00 90.81 90 ALA A C 1
ATOM 731 O O . ALA A 1 90 ? -20.040 4.697 7.992 1.00 90.81 90 ALA A O 1
ATOM 732 N N . VAL A 1 91 ? -18.570 3.888 9.493 1.00 90.69 91 VAL A N 1
ATOM 733 C CA . VAL A 1 91 ? -17.434 3.836 8.561 1.00 90.69 91 VAL A CA 1
ATOM 734 C C . VAL A 1 91 ? -17.704 2.872 7.406 1.00 90.69 91 VAL A C 1
ATOM 736 O O . VAL A 1 91 ? -17.491 3.244 6.254 1.00 90.69 91 VAL A O 1
ATOM 739 N N . ALA A 1 92 ? -18.226 1.674 7.676 1.00 91.38 92 ALA A N 1
ATOM 740 C CA . ALA A 1 92 ? -18.608 0.696 6.656 1.00 91.38 92 ALA A CA 1
ATOM 741 C C . ALA A 1 92 ? -19.674 1.253 5.689 1.00 91.38 92 ALA A C 1
ATOM 743 O O . ALA A 1 92 ? -19.585 1.060 4.471 1.00 91.38 92 ALA A O 1
ATOM 744 N N . GLY A 1 93 ? -20.630 2.029 6.214 1.00 91.38 93 GLY A N 1
ATOM 745 C CA . GLY A 1 93 ? -21.676 2.716 5.452 1.00 91.38 93 GLY A CA 1
ATOM 746 C C . GLY A 1 93 ? -21.160 3.776 4.471 1.00 91.38 93 GLY A C 1
ATOM 747 O O . GLY A 1 93 ? -21.844 4.111 3.501 1.00 91.38 93 GLY A O 1
ATOM 748 N N . MET A 1 94 ? -19.918 4.249 4.622 1.00 90.19 94 MET A N 1
ATOM 749 C CA . MET A 1 94 ? -19.299 5.197 3.684 1.00 90.19 94 MET A CA 1
ATOM 750 C C . MET A 1 94 ? -18.948 4.580 2.319 1.00 90.19 94 MET A C 1
ATOM 752 O O . MET A 1 94 ? -18.391 5.260 1.457 1.00 90.19 94 MET A O 1
ATOM 756 N N . ARG A 1 95 ? -19.299 3.311 2.069 1.00 88.31 95 ARG A N 1
ATOM 757 C CA . ARG A 1 95 ? -19.052 2.595 0.806 1.00 88.31 95 ARG A CA 1
ATOM 758 C C . ARG A 1 95 ? -19.433 3.392 -0.445 1.00 88.31 95 ARG A C 1
ATOM 760 O O . ARG A 1 95 ? -18.677 3.356 -1.414 1.00 88.31 95 ARG A O 1
ATOM 767 N N . ARG A 1 96 ? -20.551 4.130 -0.427 1.00 89.75 96 ARG A N 1
ATOM 768 C CA . ARG A 1 96 ? -21.001 4.947 -1.574 1.00 89.75 96 ARG A CA 1
ATOM 769 C C . ARG A 1 96 ? -20.014 6.052 -1.958 1.00 89.75 96 ARG A C 1
ATOM 771 O O . ARG A 1 96 ? -19.918 6.411 -3.124 1.00 89.75 96 ARG A O 1
ATOM 778 N N . PHE A 1 97 ? -19.258 6.555 -0.985 1.00 89.25 97 PHE A N 1
ATOM 779 C CA . PHE A 1 97 ? -18.315 7.649 -1.178 1.00 89.25 97 PHE A CA 1
ATOM 780 C C . PHE A 1 97 ? -16.934 7.175 -1.604 1.00 89.25 97 PHE A C 1
ATOM 782 O O . PHE A 1 97 ? -16.116 8.014 -1.947 1.00 89.25 97 PHE A O 1
ATOM 789 N N . ARG A 1 98 ? -16.656 5.860 -1.637 1.00 90.19 98 ARG A N 1
ATOM 790 C CA . ARG A 1 98 ? -15.309 5.324 -1.915 1.00 90.19 98 ARG A CA 1
ATOM 791 C C . ARG A 1 98 ? -14.633 5.976 -3.117 1.00 90.19 98 ARG A C 1
ATOM 793 O O . ARG A 1 98 ? -13.454 6.282 -3.038 1.00 90.19 98 ARG A O 1
ATOM 800 N N . ARG A 1 99 ? -15.375 6.235 -4.196 1.00 90.50 99 ARG A N 1
ATOM 801 C CA . ARG A 1 99 ? -14.834 6.821 -5.434 1.00 90.50 99 ARG A CA 1
ATOM 802 C C . ARG A 1 99 ? -14.433 8.297 -5.314 1.00 90.50 99 ARG A C 1
ATOM 804 O O . ARG A 1 99 ? -13.645 8.759 -6.127 1.00 90.50 99 ARG A O 1
ATOM 811 N N . SER A 1 100 ? -14.952 9.028 -4.327 1.00 88.75 100 SER A N 1
ATOM 812 C CA . SER A 1 100 ? -14.617 10.436 -4.070 1.00 88.75 100 SER A CA 1
ATOM 813 C C . SER A 1 100 ? -13.564 10.623 -2.973 1.00 88.75 100 SER A C 1
ATOM 815 O O . SER A 1 100 ? -13.237 11.759 -2.625 1.00 88.75 100 SER A O 1
ATOM 817 N N . LEU A 1 101 ? -13.071 9.533 -2.376 1.00 91.25 101 LEU A N 1
ATOM 818 C CA . LEU A 1 101 ? -12.092 9.600 -1.294 1.00 91.25 101 LEU A CA 1
ATOM 819 C C . LEU A 1 101 ? -10.675 9.752 -1.837 1.00 91.25 101 LEU A C 1
ATOM 821 O O . LEU A 1 101 ? -10.338 9.209 -2.894 1.00 91.25 101 LEU A O 1
ATOM 825 N N . LEU A 1 102 ? -9.822 10.411 -1.051 1.00 88.62 102 LEU A N 1
ATOM 826 C CA . LEU A 1 102 ? -8.4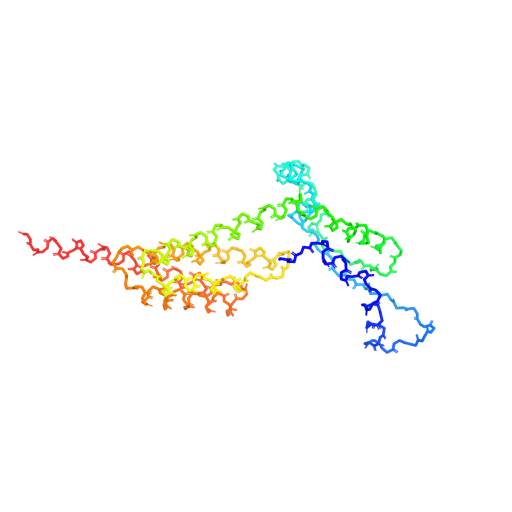16 10.617 -1.396 1.00 88.62 102 LEU A CA 1
ATOM 827 C C . LEU A 1 102 ? -7.708 9.296 -1.720 1.00 88.62 102 LEU A C 1
ATOM 829 O O . LEU A 1 102 ? -6.978 9.211 -2.708 1.00 88.62 102 LEU A O 1
ATOM 833 N N . ARG A 1 103 ? -7.972 8.242 -0.933 1.00 89.44 103 ARG A N 1
ATOM 834 C CA . ARG A 1 103 ? -7.347 6.931 -1.144 1.00 89.44 103 ARG A CA 1
ATOM 835 C C . ARG A 1 103 ? -7.643 6.373 -2.532 1.00 89.44 103 ARG A C 1
ATOM 837 O O . ARG A 1 103 ? -6.736 5.880 -3.187 1.00 89.44 103 ARG A O 1
ATOM 844 N N . HIS A 1 104 ? -8.887 6.479 -2.998 1.00 92.31 104 HIS A N 1
ATOM 845 C CA . HIS A 1 104 ? -9.260 5.978 -4.319 1.00 92.31 104 HIS A CA 1
ATOM 846 C C . HIS A 1 104 ? -8.523 6.709 -5.436 1.00 92.31 104 HIS A C 1
ATOM 848 O O . HIS A 1 104 ? -8.077 6.079 -6.393 1.00 92.31 104 HIS A O 1
ATOM 854 N N . GLN A 1 105 ? -8.369 8.026 -5.307 1.00 91.38 105 GLN A N 1
ATOM 855 C CA . GLN A 1 105 ? -7.644 8.817 -6.290 1.00 91.38 105 GLN A CA 1
ATOM 856 C C . GLN A 1 105 ? -6.163 8.427 -6.354 1.00 91.38 105 GLN A C 1
ATOM 858 O O . GLN A 1 105 ? -5.647 8.249 -7.455 1.00 91.38 105 GLN A O 1
ATOM 863 N N . ILE A 1 106 ? -5.505 8.269 -5.200 1.00 90.12 106 ILE A N 1
ATOM 864 C CA . ILE A 1 106 ? -4.095 7.855 -5.120 1.00 90.12 106 ILE A CA 1
ATOM 865 C C . ILE A 1 106 ? -3.913 6.469 -5.749 1.00 90.12 106 ILE A C 1
ATOM 867 O O . ILE A 1 106 ? -3.107 6.313 -6.660 1.00 90.12 106 ILE A O 1
ATOM 871 N N . GLU A 1 107 ? -4.719 5.490 -5.336 1.00 91.81 107 GLU A N 1
ATOM 872 C CA . GLU A 1 107 ? -4.654 4.111 -5.844 1.00 91.81 107 GLU A CA 1
ATOM 873 C C . GLU A 1 107 ? -4.910 4.035 -7.351 1.00 91.81 107 GLU A C 1
ATOM 875 O O . GLU A 1 107 ? -4.234 3.310 -8.077 1.00 91.81 107 GLU A O 1
ATOM 880 N N . THR A 1 108 ? -5.882 4.805 -7.844 1.00 93.62 108 THR A N 1
ATOM 881 C CA . THR A 1 108 ? -6.209 4.838 -9.273 1.00 93.62 108 THR A CA 1
ATOM 882 C C . THR A 1 108 ? -5.086 5.482 -10.081 1.00 93.62 108 THR A C 1
ATOM 884 O O . THR A 1 108 ? -4.782 5.006 -11.172 1.00 93.62 108 THR A O 1
ATOM 887 N N . ALA A 1 109 ? -4.461 6.545 -9.567 1.00 93.88 109 ALA A N 1
ATOM 888 C CA . ALA A 1 109 ? -3.316 7.178 -10.216 1.00 93.88 109 ALA A CA 1
ATOM 889 C C . ALA A 1 109 ? -2.116 6.224 -10.288 1.00 93.88 109 ALA A C 1
ATOM 891 O O . ALA A 1 109 ? -1.571 6.026 -11.369 1.00 93.88 109 ALA A O 1
ATOM 892 N N . GLN A 1 110 ? -1.780 5.562 -9.178 1.00 92.31 110 GLN A N 1
ATOM 893 C CA . GLN A 1 110 ? -0.701 4.571 -9.124 1.00 92.31 110 GLN A CA 1
ATOM 894 C C . GLN A 1 110 ? -0.953 3.386 -10.066 1.00 92.31 110 GLN A C 1
ATOM 896 O O . GLN A 1 110 ? -0.042 2.934 -10.755 1.00 92.31 110 GLN A O 1
ATOM 901 N N . LEU A 1 111 ? -2.193 2.886 -10.124 1.00 93.81 111 LEU A N 1
ATOM 902 C CA . LEU A 1 111 ? -2.565 1.799 -11.028 1.00 93.81 111 LEU A CA 1
ATOM 903 C C . LEU A 1 111 ? -2.424 2.213 -12.495 1.00 93.81 111 LEU A C 1
ATOM 905 O O . LEU A 1 111 ? -1.905 1.433 -13.288 1.00 93.81 111 LEU A O 1
ATOM 909 N N . ARG A 1 112 ? -2.856 3.428 -12.852 1.00 96.25 112 ARG A N 1
ATOM 910 C CA . ARG A 1 112 ? -2.690 3.958 -14.212 1.00 96.25 112 ARG A CA 1
ATOM 911 C C . ARG A 1 112 ? -1.221 4.106 -14.575 1.00 96.25 112 ARG A C 1
ATOM 913 O O . ARG A 1 112 ? -0.814 3.568 -15.590 1.00 96.25 112 ARG A O 1
ATOM 920 N N . GLU A 1 113 ? -0.421 4.733 -13.716 1.00 95.62 113 GLU A N 1
ATOM 921 C CA . GLU A 1 113 ? 1.014 4.916 -13.959 1.00 95.62 113 GLU A CA 1
ATOM 922 C C . GLU A 1 113 ? 1.735 3.578 -14.185 1.00 95.62 113 GLU A C 1
ATOM 924 O O . GLU A 1 113 ? 2.550 3.444 -15.101 1.00 95.62 113 GLU A O 1
ATOM 929 N N . TRP A 1 114 ? 1.409 2.570 -13.373 1.00 96.19 114 TRP A N 1
ATOM 930 C CA . TRP A 1 114 ? 1.947 1.222 -13.520 1.00 96.19 114 TRP A CA 1
ATOM 931 C C . TRP A 1 114 ? 1.544 0.573 -14.849 1.00 96.19 114 TRP A C 1
ATOM 933 O O . TRP A 1 114 ? 2.411 0.052 -15.548 1.00 96.19 114 TRP A O 1
ATOM 943 N N . LEU A 1 115 ? 0.266 0.637 -15.236 1.00 96.88 115 LEU A N 1
ATOM 944 C CA . LEU A 1 115 ? -0.196 0.083 -16.513 1.00 96.88 115 LEU A CA 1
ATOM 945 C C . LEU A 1 115 ? 0.393 0.831 -17.713 1.00 96.88 115 LEU A C 1
ATOM 947 O O . LEU A 1 115 ? 0.831 0.196 -18.669 1.00 96.88 115 LEU A O 1
ATOM 951 N N . ASP A 1 116 ? 0.484 2.157 -17.644 1.00 96.81 116 ASP A N 1
ATOM 952 C CA . ASP A 1 116 ? 1.106 2.967 -18.689 1.00 96.81 116 ASP A CA 1
ATOM 953 C C . ASP A 1 116 ? 2.584 2.586 -18.855 1.00 96.81 116 ASP A C 1
ATOM 955 O O . ASP A 1 116 ? 3.078 2.509 -19.979 1.00 96.81 116 ASP A O 1
ATOM 959 N N . ARG A 1 117 ? 3.301 2.297 -17.757 1.00 95.44 117 ARG A N 1
ATOM 960 C CA . ARG A 1 117 ? 4.680 1.778 -17.811 1.00 95.44 117 ARG A CA 1
ATOM 961 C C . ARG A 1 117 ? 4.745 0.445 -18.556 1.00 95.44 117 ARG A C 1
ATOM 963 O O . ARG A 1 117 ? 5.592 0.297 -19.430 1.00 95.44 117 ARG A O 1
ATOM 970 N N . VAL A 1 118 ? 3.842 -0.489 -18.264 1.00 96.88 118 VAL A N 1
ATOM 971 C CA . VAL A 1 118 ? 3.779 -1.799 -18.941 1.00 96.88 118 VAL A CA 1
ATOM 972 C C . VAL A 1 118 ? 3.533 -1.634 -20.441 1.00 96.88 118 VAL A C 1
ATOM 974 O O . VAL A 1 118 ? 4.255 -2.221 -21.245 1.00 96.88 118 VAL A O 1
ATOM 977 N N . VAL A 1 119 ? 2.565 -0.797 -20.825 1.00 97.44 119 VAL A N 1
ATOM 978 C CA . VAL A 1 119 ? 2.245 -0.531 -22.236 1.00 97.44 119 VAL A CA 1
ATOM 979 C C . VAL A 1 119 ? 3.442 0.081 -22.966 1.00 97.44 119 VAL A C 1
ATOM 981 O O . VAL A 1 119 ? 3.771 -0.363 -24.065 1.00 97.44 119 VAL A O 1
ATOM 984 N N . ARG A 1 120 ? 4.141 1.047 -22.350 1.00 95.44 120 ARG A N 1
ATOM 985 C CA . ARG A 1 120 ? 5.355 1.646 -22.933 1.00 95.44 120 ARG A CA 1
ATOM 986 C C . ARG A 1 120 ? 6.461 0.615 -23.158 1.00 95.44 120 ARG A C 1
ATOM 988 O O . ARG A 1 120 ? 7.050 0.587 -24.232 1.00 95.44 120 ARG A O 1
ATOM 995 N N . LEU A 1 121 ? 6.737 -0.236 -22.169 1.00 94.44 121 LEU A N 1
ATOM 996 C CA . LEU A 1 121 ? 7.779 -1.264 -22.279 1.00 94.44 121 LEU A CA 1
ATOM 997 C C . LEU A 1 121 ? 7.448 -2.290 -23.368 1.00 94.44 121 LEU A C 1
ATOM 999 O O . LEU A 1 121 ? 8.299 -2.598 -24.201 1.00 94.44 121 LEU A O 1
ATOM 1003 N N . ALA A 1 122 ? 6.201 -2.762 -23.411 1.00 94.19 122 ALA A N 1
ATOM 1004 C CA . ALA A 1 122 ? 5.747 -3.692 -24.439 1.00 94.19 122 ALA A CA 1
ATOM 1005 C C . ALA A 1 122 ? 5.841 -3.080 -25.850 1.00 94.19 122 ALA A C 1
ATOM 1007 O O . ALA A 1 122 ? 6.339 -3.735 -26.764 1.00 94.19 122 ALA A O 1
ATOM 1008 N N . GLY A 1 123 ? 5.435 -1.815 -26.015 1.00 93.38 123 GLY A N 1
ATOM 1009 C CA . GLY A 1 123 ? 5.525 -1.090 -27.289 1.00 93.38 123 GLY A CA 1
ATOM 1010 C C . GLY A 1 123 ? 6.958 -0.877 -27.789 1.00 93.38 123 GLY A C 1
ATOM 1011 O O . GLY A 1 123 ? 7.181 -0.817 -28.993 1.00 93.38 123 GLY A O 1
ATOM 1012 N N . ASN A 1 124 ? 7.936 -0.842 -26.881 1.00 91.31 124 ASN A N 1
ATOM 1013 C CA . ASN A 1 124 ? 9.357 -0.683 -27.201 1.00 91.31 124 ASN A CA 1
ATOM 1014 C C . ASN A 1 124 ? 10.087 -2.021 -27.438 1.00 91.31 124 ASN A C 1
ATOM 1016 O O . ASN A 1 124 ? 11.316 -2.062 -27.411 1.00 91.31 124 ASN A O 1
ATOM 1020 N N . GLY A 1 125 ? 9.359 -3.129 -27.613 1.00 89.69 125 GLY A N 1
ATOM 1021 C CA . GLY A 1 125 ? 9.944 -4.460 -27.815 1.00 89.69 125 GLY A CA 1
ATOM 1022 C C . GLY A 1 125 ? 10.468 -5.126 -26.536 1.00 89.69 125 GLY A C 1
ATOM 1023 O O . GLY A 1 125 ? 11.035 -6.213 -26.600 1.00 89.69 125 GLY A O 1
ATOM 1024 N N . GLN A 1 126 ? 10.245 -4.534 -25.359 1.00 92.44 126 GLN A N 1
ATOM 1025 C CA . GLN A 1 126 ? 10.703 -5.060 -24.067 1.00 92.44 126 GLN A CA 1
ATOM 1026 C C . GLN A 1 126 ? 9.616 -5.909 -23.391 1.00 92.44 126 GLN A C 1
ATOM 1028 O O . GLN A 1 126 ? 9.273 -5.715 -22.224 1.00 92.44 126 GLN A O 1
ATOM 1033 N N . HIS A 1 127 ? 9.039 -6.852 -24.141 1.00 94.50 127 HIS A N 1
ATOM 1034 C CA . HIS A 1 127 ? 7.880 -7.629 -23.691 1.00 94.50 127 HIS A CA 1
ATOM 1035 C C . HIS A 1 127 ? 8.157 -8.424 -22.404 1.00 94.50 127 HIS A C 1
ATOM 1037 O O . HIS A 1 127 ? 7.359 -8.378 -21.471 1.00 94.50 127 HIS A O 1
ATOM 1043 N N . ALA A 1 128 ? 9.301 -9.114 -22.319 1.00 94.69 128 ALA A N 1
ATOM 1044 C CA . ALA A 1 128 ? 9.666 -9.894 -21.134 1.00 94.69 128 ALA A CA 1
ATOM 1045 C C . ALA A 1 128 ? 9.760 -9.016 -19.871 1.00 94.69 128 ALA A C 1
ATOM 1047 O O . ALA A 1 128 ? 9.223 -9.370 -18.822 1.00 94.69 128 ALA A O 1
ATOM 1048 N N . LEU A 1 129 ? 10.363 -7.827 -19.987 1.00 95.06 129 LEU A N 1
ATOM 1049 C CA . LEU A 1 129 ? 10.450 -6.874 -18.881 1.00 95.06 129 LEU A CA 1
ATOM 1050 C C . LEU A 1 129 ? 9.069 -6.328 -18.491 1.00 95.06 129 LEU A C 1
ATOM 1052 O O . LEU A 1 129 ? 8.778 -6.183 -17.305 1.00 95.06 129 LEU A O 1
ATOM 1056 N N . ALA A 1 130 ? 8.195 -6.064 -19.467 1.00 96.25 130 ALA A N 1
ATOM 1057 C CA . ALA A 1 130 ? 6.828 -5.606 -19.220 1.00 96.25 130 ALA A CA 1
ATOM 1058 C C . ALA A 1 130 ? 6.009 -6.625 -18.402 1.00 96.25 130 ALA A C 1
ATOM 1060 O O . ALA A 1 130 ? 5.271 -6.235 -17.493 1.00 96.25 130 ALA A O 1
ATOM 1061 N N . VAL A 1 131 ? 6.174 -7.924 -18.677 1.00 96.56 131 VAL A N 1
ATOM 1062 C CA . VAL A 1 131 ? 5.554 -9.008 -17.895 1.00 96.56 131 VAL A CA 1
ATOM 1063 C C . VAL A 1 131 ? 6.072 -9.012 -16.455 1.00 96.56 131 VAL A C 1
ATOM 1065 O O . VAL A 1 131 ? 5.277 -9.067 -15.517 1.00 96.56 131 VAL A O 1
ATOM 1068 N N . GLU A 1 132 ? 7.379 -8.865 -16.245 1.00 96.38 132 GLU A N 1
ATOM 1069 C CA . GLU A 1 132 ? 7.931 -8.821 -14.885 1.00 96.38 132 GLU A CA 1
ATOM 1070 C C . GLU A 1 132 ? 7.493 -7.568 -14.110 1.00 96.38 132 GLU A C 1
ATOM 1072 O O . GLU A 1 132 ? 7.164 -7.653 -12.924 1.00 96.38 132 GLU A O 1
ATOM 1077 N N . VAL A 1 133 ? 7.346 -6.417 -14.776 1.00 96.62 133 VAL A N 1
ATOM 1078 C CA . VAL A 1 133 ? 6.738 -5.217 -14.174 1.00 96.62 133 VAL A CA 1
ATOM 1079 C C . VAL A 1 133 ? 5.304 -5.489 -13.708 1.00 96.62 133 VAL A C 1
ATOM 1081 O O . VAL A 1 133 ? 4.895 -4.972 -12.661 1.00 96.62 133 VAL A O 1
ATOM 1084 N N . LEU A 1 134 ? 4.533 -6.318 -14.424 1.00 96.81 134 LEU A N 1
ATOM 1085 C CA . LEU A 1 134 ? 3.211 -6.742 -13.957 1.00 96.81 134 LEU A CA 1
ATOM 1086 C C . LEU A 1 134 ? 3.315 -7.608 -12.689 1.00 96.81 134 LEU A C 1
ATOM 1088 O O . LEU A 1 134 ? 2.576 -7.396 -11.721 1.00 96.81 134 LEU A O 1
ATOM 1092 N N . HIS A 1 135 ? 4.261 -8.547 -12.649 1.00 95.88 135 HIS A N 1
ATOM 1093 C CA . HIS A 1 135 ? 4.489 -9.397 -11.478 1.00 95.88 135 HIS A CA 1
ATOM 1094 C C . HIS A 1 135 ? 4.876 -8.602 -10.229 1.00 95.88 135 HIS A C 1
ATOM 1096 O O . HIS A 1 135 ? 4.426 -8.952 -9.132 1.00 95.88 135 HIS A O 1
ATOM 1102 N N . CYS A 1 136 ? 5.605 -7.489 -10.368 1.00 95.19 136 CYS A N 1
ATOM 1103 C CA . CYS A 1 136 ? 6.004 -6.657 -9.232 1.00 95.19 136 CYS A CA 1
ATOM 1104 C C . CYS A 1 136 ? 4.824 -6.177 -8.373 1.00 95.19 136 CYS A C 1
ATOM 1106 O O . CYS A 1 136 ? 4.991 -5.977 -7.170 1.00 95.19 136 CYS A O 1
ATOM 1108 N N . ARG A 1 137 ? 3.605 -6.045 -8.921 1.00 93.12 137 ARG A N 1
ATOM 1109 C CA . ARG A 1 137 ? 2.429 -5.620 -8.135 1.00 93.12 137 ARG A CA 1
ATOM 1110 C C . ARG A 1 137 ? 2.032 -6.632 -7.052 1.00 93.12 137 ARG A C 1
ATOM 1112 O O . ARG A 1 137 ? 1.322 -6.269 -6.116 1.00 93.12 137 ARG A O 1
ATOM 1119 N N . ARG A 1 138 ? 2.525 -7.878 -7.112 1.00 91.06 138 ARG A N 1
ATOM 1120 C CA . ARG A 1 138 ? 2.294 -8.915 -6.090 1.00 91.06 138 ARG A CA 1
ATOM 1121 C C . ARG A 1 138 ? 2.777 -8.504 -4.698 1.00 91.06 138 ARG A C 1
ATOM 1123 O O . ARG A 1 138 ? 2.177 -8.973 -3.734 1.00 91.06 138 ARG A O 1
ATOM 1130 N N . ILE A 1 139 ? 3.782 -7.632 -4.584 1.00 90.56 139 ILE A N 1
ATOM 1131 C CA . ILE A 1 139 ? 4.333 -7.193 -3.291 1.00 90.56 139 ILE A CA 1
ATOM 1132 C C . ILE A 1 139 ? 3.408 -6.248 -2.514 1.00 90.56 139 ILE A C 1
ATOM 1134 O O . ILE A 1 139 ? 3.504 -6.135 -1.292 1.00 90.56 139 ILE A O 1
ATOM 1138 N N . VAL A 1 140 ? 2.494 -5.569 -3.210 1.00 89.62 140 VAL A N 1
ATOM 1139 C CA . VAL A 1 140 ? 1.575 -4.614 -2.591 1.00 89.62 140 VAL A CA 1
ATOM 1140 C C . VAL A 1 140 ? 0.401 -5.390 -2.004 1.00 89.62 140 VAL A C 1
ATOM 1142 O O . VAL A 1 140 ? -0.464 -5.888 -2.731 1.00 89.62 140 VAL A O 1
ATOM 1145 N N . LYS A 1 141 ? 0.400 -5.543 -0.675 1.00 86.50 141 LYS A N 1
ATOM 1146 C CA . LYS A 1 141 ? -0.570 -6.350 0.076 1.00 86.50 141 LYS A CA 1
ATOM 1147 C C . LYS A 1 141 ? -1.143 -5.606 1.276 1.00 86.50 141 LYS A C 1
ATOM 1149 O O . LYS A 1 141 ? -0.479 -4.784 1.904 1.00 86.50 141 LYS A O 1
ATOM 1154 N N . GLY A 1 142 ? -2.362 -6.003 1.636 1.00 83.06 142 GLY A N 1
ATOM 1155 C CA . GLY A 1 142 ? -3.040 -5.574 2.852 1.00 83.06 142 GLY A CA 1
ATOM 1156 C C . GLY A 1 142 ? -3.424 -4.097 2.852 1.00 83.06 142 GLY A C 1
ATOM 1157 O O . GLY A 1 142 ? -3.626 -3.481 1.808 1.00 83.06 142 GLY A O 1
ATOM 1158 N N . TYR A 1 143 ? -3.536 -3.552 4.061 1.00 79.25 143 TYR A N 1
ATOM 1159 C CA . TYR A 1 143 ? -3.812 -2.146 4.342 1.00 79.25 143 TYR A CA 1
ATOM 1160 C C . TYR A 1 143 ? -2.798 -1.629 5.378 1.00 79.25 143 TYR A C 1
ATOM 1162 O O . TYR A 1 143 ? -1.987 -2.400 5.903 1.00 79.25 143 TYR A O 1
ATOM 1170 N N . SER A 1 144 ? -2.831 -0.335 5.696 1.00 80.75 144 SER A N 1
ATOM 1171 C CA . SER A 1 144 ? -1.966 0.265 6.722 1.00 80.75 144 SER A CA 1
ATOM 1172 C C . SER A 1 144 ? -0.460 0.164 6.426 1.00 80.75 144 SER A C 1
ATOM 1174 O O . SER A 1 144 ? -0.028 0.184 5.278 1.00 80.75 144 SER A O 1
ATOM 1176 N N . GLY A 1 145 ? 0.371 0.037 7.468 1.00 78.25 145 GLY A N 1
ATOM 1177 C CA . GLY A 1 145 ? 1.827 -0.051 7.346 1.00 78.25 145 GLY A CA 1
ATOM 1178 C C . GLY A 1 145 ? 2.350 -1.209 6.497 1.00 78.25 145 GLY A C 1
ATOM 1179 O O . GLY A 1 145 ? 3.420 -1.067 5.911 1.00 78.25 145 GLY A O 1
ATOM 1180 N N . THR A 1 146 ? 1.614 -2.315 6.369 1.00 82.06 146 THR A N 1
ATOM 1181 C CA . THR A 1 146 ? 1.980 -3.387 5.427 1.00 82.06 146 THR A CA 1
ATOM 1182 C C . THR A 1 146 ? 1.881 -2.898 3.984 1.00 82.06 146 THR A C 1
ATOM 1184 O O . THR A 1 146 ? 2.797 -3.135 3.196 1.00 82.06 146 THR A O 1
ATOM 1187 N N . HIS A 1 147 ? 0.824 -2.143 3.669 1.00 85.12 147 HIS A N 1
ATOM 1188 C CA . HIS A 1 147 ? 0.654 -1.523 2.360 1.00 85.12 147 HIS A CA 1
ATOM 1189 C C . HIS A 1 147 ? 1.763 -0.508 2.082 1.00 85.12 147 HIS A C 1
ATOM 1191 O O . HIS A 1 147 ? 2.405 -0.594 1.045 1.00 85.12 147 HIS A O 1
ATOM 1197 N N . ASP A 1 148 ? 2.062 0.390 3.025 1.00 84.69 148 ASP A N 1
ATOM 1198 C CA . ASP A 1 148 ? 3.106 1.409 2.838 1.00 84.69 148 ASP A CA 1
ATOM 1199 C C . ASP A 1 148 ? 4.497 0.802 2.598 1.00 84.69 148 ASP A C 1
ATOM 1201 O O . ASP A 1 148 ? 5.268 1.297 1.776 1.00 84.69 148 ASP A O 1
ATOM 1205 N N . ARG A 1 149 ? 4.846 -0.275 3.319 1.00 85.81 149 ARG A N 1
ATOM 1206 C CA . ARG A 1 149 ? 6.102 -1.008 3.082 1.00 85.81 149 ARG A CA 1
ATOM 1207 C C . ARG A 1 149 ? 6.102 -1.682 1.710 1.00 85.81 149 ARG A C 1
ATOM 1209 O O . ARG A 1 149 ? 7.135 -1.709 1.044 1.00 85.81 149 ARG A O 1
ATOM 1216 N N . GLY A 1 150 ? 4.963 -2.233 1.292 1.00 89.38 150 GLY A N 1
ATOM 1217 C CA . GLY A 1 150 ? 4.772 -2.780 -0.051 1.00 89.38 150 GLY A CA 1
ATOM 1218 C C . GLY A 1 150 ? 4.953 -1.718 -1.135 1.00 89.38 150 GLY A C 1
ATOM 1219 O O . GLY A 1 150 ? 5.725 -1.934 -2.062 1.00 89.38 150 GLY A O 1
ATOM 1220 N N . ASP A 1 151 ? 4.324 -0.553 -0.978 1.00 89.44 151 ASP A N 1
ATOM 1221 C CA . ASP A 1 151 ? 4.401 0.567 -1.922 1.00 89.44 151 ASP A CA 1
ATOM 1222 C C . ASP A 1 151 ? 5.824 1.092 -2.084 1.00 89.44 151 ASP A C 1
ATOM 1224 O O . ASP A 1 151 ? 6.271 1.314 -3.207 1.00 89.44 151 ASP A O 1
ATOM 1228 N N . LYS A 1 152 ? 6.566 1.257 -0.982 1.00 90.31 152 LYS A N 1
ATOM 1229 C CA . LYS A 1 152 ? 7.967 1.702 -1.035 1.00 90.31 152 LYS A CA 1
ATOM 1230 C C . LYS A 1 152 ? 8.837 0.728 -1.824 1.00 90.31 152 LYS A C 1
ATOM 1232 O O . LYS A 1 152 ? 9.571 1.147 -2.712 1.00 90.31 152 LYS A O 1
ATOM 1237 N N . ARG A 1 153 ? 8.724 -0.573 -1.539 1.00 91.50 153 ARG A N 1
ATOM 1238 C CA . ARG A 1 153 ? 9.474 -1.612 -2.264 1.00 91.50 153 ARG A CA 1
ATOM 1239 C C . ARG A 1 153 ? 9.055 -1.685 -3.730 1.00 91.50 153 ARG A C 1
ATOM 1241 O O . ARG A 1 153 ? 9.911 -1.775 -4.604 1.00 91.50 153 ARG A O 1
ATOM 1248 N N . PHE A 1 154 ? 7.758 -1.578 -4.008 1.00 93.88 154 PHE A N 1
ATOM 1249 C CA . PHE A 1 154 ? 7.237 -1.505 -5.368 1.00 93.88 154 PHE A CA 1
ATOM 1250 C C . PHE A 1 154 ? 7.819 -0.307 -6.132 1.00 93.88 154 PHE A C 1
ATOM 1252 O O . PHE A 1 154 ? 8.289 -0.478 -7.251 1.00 93.88 154 PHE A O 1
ATOM 1259 N N . ALA A 1 155 ? 7.873 0.880 -5.523 1.00 93.12 155 ALA A N 1
ATOM 1260 C CA . ALA A 1 155 ? 8.481 2.063 -6.131 1.00 93.12 155 ALA A CA 1
ATOM 1261 C C . ALA A 1 155 ? 9.979 1.862 -6.439 1.00 93.12 155 ALA A C 1
ATOM 1263 O O . ALA A 1 155 ? 10.443 2.245 -7.517 1.00 93.12 155 ALA A O 1
ATOM 1264 N N . SER A 1 156 ? 10.726 1.204 -5.545 1.00 92.69 156 SER A N 1
ATOM 1265 C CA . SER A 1 156 ? 12.123 0.827 -5.798 1.00 92.69 156 SER A CA 1
ATOM 1266 C C . SER A 1 156 ? 12.260 -0.143 -6.977 1.00 92.69 156 SER A C 1
ATOM 1268 O O . SER A 1 156 ? 13.120 0.061 -7.833 1.00 92.69 156 SER A O 1
ATOM 1270 N N . LEU A 1 157 ? 11.386 -1.152 -7.078 1.00 94.31 157 LEU A N 1
ATOM 1271 C CA . LEU A 1 157 ? 11.356 -2.089 -8.211 1.00 94.31 157 LEU A CA 1
ATOM 1272 C C . LEU A 1 157 ? 11.020 -1.385 -9.529 1.00 94.31 157 LEU A C 1
ATOM 1274 O O . LEU A 1 157 ? 11.649 -1.660 -10.543 1.00 94.31 157 LEU A O 1
ATOM 1278 N N . MET A 1 158 ? 10.074 -0.445 -9.520 1.00 95.50 158 MET A N 1
ATOM 1279 C CA . MET A 1 158 ? 9.739 0.354 -10.703 1.00 95.50 158 MET A CA 1
ATOM 1280 C C . MET A 1 158 ? 10.910 1.227 -11.154 1.00 95.50 158 MET A C 1
ATOM 1282 O O . MET A 1 158 ? 11.202 1.298 -12.343 1.00 95.50 158 MET A O 1
ATOM 1286 N N . THR A 1 159 ? 11.632 1.824 -10.205 1.00 93.12 159 THR A N 1
ATOM 1287 C CA . THR A 1 159 ? 12.853 2.589 -10.498 1.00 93.12 159 THR A CA 1
ATOM 1288 C C . THR A 1 159 ? 13.943 1.694 -11.095 1.00 93.12 159 THR A C 1
ATOM 1290 O O . THR A 1 159 ? 14.659 2.108 -12.005 1.00 93.12 159 THR A O 1
ATOM 1293 N N . ALA A 1 160 ? 14.082 0.458 -10.604 1.00 92.62 160 ALA A N 1
ATOM 1294 C CA . ALA A 1 160 ? 15.001 -0.518 -11.181 1.00 92.62 160 ALA A CA 1
ATOM 1295 C C . ALA A 1 160 ? 14.571 -0.939 -12.593 1.00 92.62 160 ALA A C 1
ATOM 1297 O O . ALA A 1 160 ? 15.410 -0.966 -13.488 1.00 92.62 160 ALA A O 1
ATOM 1298 N N . ALA A 1 161 ? 13.279 -1.191 -12.814 1.00 93.25 161 ALA A N 1
ATOM 1299 C CA . ALA A 1 161 ? 12.734 -1.523 -14.127 1.00 93.25 161 ALA A CA 1
ATOM 1300 C C . ALA A 1 161 ? 12.998 -0.410 -15.153 1.00 93.25 161 ALA A C 1
ATOM 1302 O O . ALA A 1 161 ? 13.466 -0.701 -16.249 1.00 93.25 161 ALA A O 1
ATOM 1303 N N . ASP A 1 162 ? 12.794 0.859 -14.780 1.00 91.81 162 ASP A N 1
ATOM 1304 C CA . ASP A 1 162 ? 13.069 2.004 -15.660 1.00 91.81 162 ASP A CA 1
ATOM 1305 C C . ASP A 1 162 ? 14.558 2.096 -16.048 1.00 91.81 162 ASP A C 1
ATOM 1307 O O . ASP A 1 162 ? 14.888 2.514 -17.156 1.00 91.81 162 ASP A O 1
ATOM 1311 N N . ARG A 1 163 ? 15.471 1.673 -15.165 1.00 89.62 163 ARG A N 1
ATOM 1312 C CA . ARG A 1 163 ? 16.912 1.608 -15.467 1.00 89.62 163 ARG A CA 1
ATOM 1313 C C . ARG A 1 163 ? 17.281 0.414 -16.338 1.00 89.62 163 ARG A C 1
ATOM 1315 O O . ARG A 1 163 ? 18.107 0.559 -17.229 1.00 89.62 163 ARG A O 1
ATOM 1322 N N . LEU A 1 164 ? 16.687 -0.748 -16.078 1.00 90.56 164 LEU A N 1
ATOM 1323 C CA . LEU A 1 164 ? 16.896 -1.964 -16.870 1.00 90.56 164 LEU A CA 1
ATOM 1324 C C . LEU A 1 164 ? 16.326 -1.827 -18.288 1.00 90.56 164 LEU A C 1
ATOM 1326 O O . LEU A 1 164 ? 16.797 -2.491 -19.202 1.00 90.56 164 LEU A O 1
ATOM 1330 N N . ALA A 1 165 ? 15.361 -0.926 -18.475 1.00 89.50 165 ALA A N 1
ATOM 1331 C CA . ALA A 1 165 ? 14.804 -0.573 -19.774 1.00 89.50 165 ALA A CA 1
ATOM 1332 C C . ALA A 1 165 ? 15.721 0.317 -20.638 1.00 89.50 165 ALA A C 1
ATOM 1334 O O . ALA A 1 165 ? 15.340 0.669 -21.760 1.00 89.50 165 ALA A O 1
ATOM 1335 N N . ALA A 1 166 ? 16.893 0.720 -20.126 1.00 84.69 166 ALA A N 1
ATOM 1336 C CA . ALA A 1 166 ? 17.834 1.572 -20.844 1.00 84.69 166 ALA A CA 1
ATOM 1337 C C . ALA A 1 166 ? 18.401 0.881 -22.106 1.00 84.69 166 ALA A C 1
ATOM 1339 O O . ALA A 1 166 ? 18.585 -0.341 -22.115 1.00 84.69 166 ALA A O 1
ATOM 1340 N N . PRO A 1 167 ? 18.723 1.649 -23.167 1.00 78.12 167 PRO A N 1
ATOM 1341 C CA . PRO A 1 167 ? 19.273 1.098 -24.404 1.00 78.12 167 PRO A CA 1
ATOM 1342 C C . PRO A 1 167 ? 20.550 0.280 -24.166 1.00 78.12 167 PRO A C 1
ATOM 1344 O O . PRO A 1 167 ? 21.430 0.706 -23.421 1.00 78.12 167 PRO A O 1
ATOM 1347 N N . GLY A 1 168 ? 20.662 -0.871 -24.835 1.00 76.06 168 GLY A N 1
ATOM 1348 C CA . GLY A 1 168 ? 21.845 -1.740 -24.777 1.00 76.06 168 GLY A CA 1
ATOM 1349 C C . GLY A 1 168 ? 21.763 -2.907 -23.787 1.00 76.06 168 GLY A C 1
ATOM 1350 O O . GLY A 1 168 ? 22.692 -3.705 -23.742 1.00 76.06 168 GLY A O 1
ATOM 1351 N N . THR A 1 169 ? 20.666 -3.043 -23.036 1.00 79.62 169 THR A N 1
ATOM 1352 C CA . THR A 1 169 ? 20.392 -4.239 -22.218 1.00 79.62 169 THR A CA 1
ATOM 1353 C C . THR A 1 169 ? 19.493 -5.199 -22.994 1.00 79.62 169 THR A C 1
ATOM 1355 O O . THR A 1 169 ? 18.493 -4.763 -23.569 1.00 79.62 169 T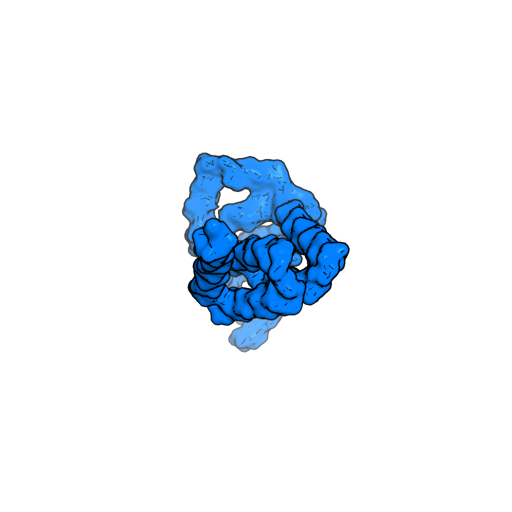HR A O 1
ATOM 1358 N N . ASP A 1 170 ? 19.819 -6.495 -23.010 1.00 87.06 170 ASP A N 1
ATOM 1359 C CA . ASP A 1 170 ? 18.925 -7.514 -23.569 1.00 87.06 170 ASP A CA 1
ATOM 1360 C C . ASP A 1 170 ? 17.615 -7.546 -22.750 1.00 87.06 170 ASP A C 1
ATOM 1362 O O . ASP A 1 170 ? 17.664 -7.691 -21.521 1.00 87.06 170 ASP A O 1
ATOM 1366 N N . PRO A 1 171 ? 16.431 -7.414 -23.383 1.00 85.75 171 PRO A N 1
ATOM 1367 C CA . PRO A 1 171 ? 15.146 -7.519 -22.697 1.00 85.75 171 PRO A CA 1
ATOM 1368 C C . PRO A 1 171 ? 14.978 -8.783 -21.841 1.00 85.75 171 PRO A C 1
ATOM 1370 O O . PRO A 1 171 ? 14.285 -8.729 -20.820 1.00 85.75 171 PRO A O 1
ATOM 1373 N N . ALA A 1 172 ? 15.584 -9.908 -22.230 1.00 88.56 172 ALA A N 1
ATOM 1374 C CA . ALA A 1 172 ? 15.542 -11.151 -21.463 1.00 88.56 172 ALA A CA 1
ATOM 1375 C C . ALA A 1 172 ? 16.355 -11.046 -20.162 1.00 88.56 172 ALA A C 1
ATOM 1377 O O . ALA A 1 172 ? 15.860 -11.412 -19.092 1.00 88.56 172 ALA A O 1
ATOM 1378 N N . ASP A 1 173 ? 17.556 -10.469 -20.227 1.00 90.25 173 ASP A N 1
ATOM 1379 C CA . ASP A 1 173 ? 18.418 -10.253 -19.059 1.00 90.25 173 ASP A CA 1
ATOM 1380 C C . ASP A 1 173 ? 17.832 -9.206 -18.107 1.00 90.25 173 ASP A C 1
ATOM 1382 O O . ASP A 1 173 ? 17.860 -9.373 -16.881 1.00 90.25 173 ASP A O 1
ATOM 1386 N N . ALA A 1 174 ? 17.242 -8.143 -18.661 1.00 92.00 174 ALA A N 1
ATOM 1387 C CA . ALA A 1 174 ? 16.513 -7.133 -17.903 1.00 92.00 174 ALA A CA 1
ATOM 1388 C C . ALA A 1 174 ? 15.355 -7.763 -17.114 1.00 92.00 174 ALA A C 1
ATOM 1390 O O . ALA A 1 174 ? 15.214 -7.521 -15.911 1.00 92.00 174 ALA A O 1
ATOM 1391 N N . ALA A 1 175 ? 14.558 -8.614 -17.765 1.00 94.12 175 ALA A N 1
ATOM 1392 C CA . ALA A 1 175 ? 13.459 -9.329 -17.125 1.00 94.12 175 ALA A CA 1
ATOM 1393 C C . ALA A 1 175 ? 13.961 -10.272 -16.022 1.00 94.12 175 ALA A C 1
ATOM 1395 O O . ALA A 1 175 ? 13.486 -10.200 -14.890 1.00 94.12 175 ALA A O 1
ATOM 1396 N N . ALA A 1 176 ? 14.975 -11.095 -16.306 1.00 94.12 176 ALA A N 1
ATOM 1397 C CA . ALA A 1 176 ? 15.557 -12.010 -15.324 1.00 94.12 176 ALA A CA 1
ATOM 1398 C C . ALA A 1 176 ? 16.127 -11.269 -14.102 1.00 94.12 176 ALA A C 1
ATOM 1400 O O . ALA A 1 176 ? 16.022 -11.739 -12.966 1.00 94.12 176 ALA A O 1
ATOM 1401 N N . THR A 1 177 ? 16.708 -10.090 -14.315 1.00 93.38 177 THR A N 1
ATOM 1402 C CA . THR A 1 177 ? 17.221 -9.240 -13.238 1.00 93.38 177 THR A CA 1
ATOM 1403 C C . THR A 1 177 ? 16.089 -8.675 -12.385 1.00 93.38 177 THR A C 1
ATOM 1405 O O . THR A 1 177 ? 16.146 -8.768 -11.158 1.00 93.38 177 THR A O 1
ATOM 1408 N N . LEU A 1 178 ? 15.033 -8.140 -13.007 1.00 95.50 178 LEU A N 1
ATOM 1409 C CA . LEU A 1 178 ? 13.868 -7.633 -12.279 1.00 95.50 178 LEU A CA 1
ATOM 1410 C C . LEU A 1 178 ? 13.160 -8.746 -11.494 1.00 95.50 178 LEU A C 1
ATOM 1412 O O . LEU A 1 178 ? 12.756 -8.526 -10.352 1.00 95.50 178 LEU A O 1
ATOM 1416 N N . HIS A 1 179 ? 13.084 -9.948 -12.062 1.00 95.50 179 HIS A N 1
ATOM 1417 C CA . HIS A 1 179 ? 12.540 -11.126 -11.398 1.00 95.50 179 HIS A CA 1
ATOM 1418 C C . HIS A 1 179 ? 13.301 -11.459 -10.104 1.00 95.50 179 HIS A C 1
ATOM 1420 O O . HIS A 1 179 ? 12.698 -11.614 -9.043 1.00 95.50 179 HIS A O 1
ATOM 1426 N N . LYS A 1 180 ? 14.641 -11.477 -10.150 1.00 93.69 180 LYS A N 1
ATOM 1427 C CA . LYS A 1 180 ? 15.481 -11.699 -8.957 1.00 93.69 180 LYS A CA 1
ATOM 1428 C C . LYS A 1 180 ? 15.267 -10.627 -7.888 1.00 93.69 180 LYS A C 1
ATOM 1430 O O . LYS A 1 180 ? 15.233 -10.948 -6.701 1.00 93.69 180 LYS A O 1
ATOM 1435 N N . LEU A 1 181 ? 15.103 -9.365 -8.293 1.00 94.12 181 LEU A N 1
ATOM 1436 C CA . LEU A 1 181 ? 14.778 -8.285 -7.358 1.00 94.12 181 LEU A CA 1
ATOM 1437 C C . LEU A 1 181 ? 13.405 -8.488 -6.712 1.00 94.12 181 LEU A C 1
ATOM 1439 O O . LEU A 1 181 ? 13.258 -8.242 -5.517 1.00 94.12 181 LEU A O 1
ATOM 1443 N N . LEU A 1 182 ? 12.408 -8.936 -7.478 1.00 94.31 182 LEU A N 1
ATOM 1444 C CA . LEU A 1 182 ? 11.078 -9.232 -6.954 1.00 94.31 182 LEU A CA 1
ATOM 1445 C C . LEU A 1 182 ? 11.121 -10.370 -5.928 1.00 94.31 182 LEU A C 1
ATOM 1447 O O . LEU A 1 182 ? 10.566 -10.212 -4.842 1.00 94.31 182 LEU A O 1
ATOM 1451 N N . GLU A 1 183 ? 11.811 -11.470 -6.229 1.00 93.50 183 GLU A N 1
ATOM 1452 C CA . GLU A 1 183 ? 11.987 -12.589 -5.295 1.00 93.50 183 GLU A CA 1
ATOM 1453 C C . GLU A 1 183 ? 12.681 -12.134 -4.002 1.00 93.50 183 GLU A C 1
ATOM 1455 O O . GLU A 1 183 ? 12.173 -12.383 -2.909 1.00 93.50 183 GLU A O 1
ATOM 1460 N N . ALA A 1 184 ? 13.763 -11.354 -4.104 1.00 90.69 184 ALA A N 1
ATOM 1461 C CA . ALA A 1 184 ? 14.437 -10.775 -2.938 1.00 90.69 184 ALA A CA 1
ATOM 1462 C C . ALA A 1 184 ? 13.516 -9.845 -2.126 1.00 90.69 184 ALA A C 1
ATOM 1464 O O . ALA A 1 184 ? 13.546 -9.836 -0.895 1.00 90.69 184 ALA A O 1
ATOM 1465 N N . ALA A 1 185 ? 12.666 -9.071 -2.803 1.00 90.06 185 ALA A N 1
ATOM 1466 C CA . ALA A 1 185 ? 11.711 -8.181 -2.156 1.00 90.06 185 ALA A CA 1
ATOM 1467 C C . ALA A 1 185 ? 10.567 -8.936 -1.461 1.00 90.06 185 ALA A C 1
ATOM 1469 O O . ALA A 1 185 ? 10.013 -8.432 -0.482 1.00 90.06 185 ALA A O 1
ATOM 1470 N N . MET A 1 186 ? 10.195 -10.115 -1.964 1.00 88.69 186 MET A N 1
ATOM 1471 C CA . MET A 1 186 ? 9.168 -10.977 -1.379 1.00 88.69 186 MET A CA 1
ATOM 1472 C C . MET A 1 186 ? 9.703 -11.859 -0.244 1.00 88.69 186 MET A C 1
ATOM 1474 O O . MET A 1 186 ? 8.949 -12.143 0.683 1.00 88.69 186 MET A O 1
ATOM 1478 N N . ALA A 1 187 ? 10.975 -12.259 -0.296 1.00 86.25 187 ALA A N 1
ATOM 1479 C CA . ALA A 1 187 ? 11.615 -13.111 0.706 1.00 86.25 187 ALA A CA 1
ATOM 1480 C C . ALA A 1 187 ? 11.902 -12.398 2.040 1.00 86.25 187 ALA A C 1
ATOM 1482 O O . ALA A 1 187 ? 12.053 -13.059 3.065 1.00 86.25 187 ALA A O 1
ATOM 1483 N N . ASP A 1 188 ? 11.975 -11.063 2.038 1.00 79.62 188 ASP A N 1
ATOM 1484 C CA . ASP A 1 188 ? 12.321 -10.265 3.215 1.00 79.62 188 ASP A CA 1
ATOM 1485 C C . ASP A 1 188 ? 11.260 -9.194 3.511 1.00 79.62 188 ASP A C 1
ATOM 1487 O O . ASP A 1 188 ? 11.077 -8.232 2.755 1.00 79.62 188 ASP A O 1
ATOM 1491 N N . GLU A 1 189 ? 10.568 -9.332 4.646 1.00 69.25 189 GLU A N 1
ATOM 1492 C CA . GLU A 1 189 ? 9.610 -8.329 5.127 1.00 69.25 189 GLU A CA 1
ATOM 1493 C C . GLU A 1 189 ? 10.274 -6.994 5.490 1.00 69.25 189 GLU A C 1
ATOM 1495 O O . GLU A 1 189 ? 9.629 -5.944 5.376 1.00 69.25 189 GLU A O 1
ATOM 1500 N N . GLU A 1 190 ? 11.546 -7.023 5.897 1.00 72.56 190 GLU A N 1
ATOM 1501 C CA . GLU A 1 190 ? 12.318 -5.847 6.306 1.00 72.56 190 GLU A CA 1
ATOM 1502 C C . GLU A 1 190 ? 13.021 -5.169 5.117 1.00 72.56 190 GLU A C 1
ATOM 1504 O O . GLU A 1 190 ? 13.428 -4.016 5.229 1.00 72.56 190 GLU A O 1
ATOM 1509 N N . GLY A 1 191 ? 13.086 -5.834 3.957 1.00 76.62 191 GLY A N 1
ATOM 1510 C CA . GLY A 1 191 ? 13.532 -5.262 2.681 1.00 76.62 191 GLY A CA 1
ATOM 1511 C C . GLY A 1 191 ? 15.048 -5.144 2.486 1.00 76.62 191 GLY A C 1
ATOM 1512 O O . GLY A 1 191 ? 15.483 -4.652 1.447 1.00 76.62 191 GLY A O 1
ATOM 1513 N N . ARG A 1 192 ? 15.867 -5.643 3.417 1.00 82.06 192 ARG A N 1
ATOM 1514 C CA . ARG A 1 192 ? 17.335 -5.559 3.344 1.00 82.06 192 ARG A CA 1
ATOM 1515 C C . ARG A 1 192 ? 17.906 -6.311 2.151 1.00 82.06 192 ARG A C 1
ATOM 1517 O O . ARG A 1 192 ? 18.870 -5.851 1.543 1.00 82.06 192 ARG A O 1
ATOM 1524 N N . GLN A 1 193 ? 17.329 -7.463 1.812 1.00 82.25 193 GLN A N 1
ATOM 1525 C CA . GLN A 1 193 ? 17.788 -8.244 0.659 1.00 82.25 193 GLN A CA 1
ATOM 1526 C C . GLN A 1 193 ? 17.586 -7.488 -0.659 1.00 82.25 193 GLN A C 1
ATOM 1528 O O . GLN A 1 193 ? 18.477 -7.487 -1.509 1.00 82.25 193 GLN A O 1
ATOM 1533 N N . LEU A 1 194 ? 16.449 -6.800 -0.809 1.00 86.38 194 LEU A N 1
ATOM 1534 C CA . LEU A 1 194 ? 16.188 -5.945 -1.966 1.00 86.38 194 LEU A CA 1
ATOM 1535 C C . LEU A 1 194 ? 17.201 -4.798 -2.033 1.00 86.38 194 LEU A C 1
ATOM 1537 O O . LEU A 1 194 ? 17.789 -4.570 -3.087 1.00 86.38 194 LEU A O 1
ATOM 1541 N N . ASP A 1 195 ? 17.437 -4.108 -0.917 1.00 86.94 195 ASP A N 1
ATOM 1542 C CA . ASP A 1 195 ? 18.370 -2.979 -0.869 1.00 86.94 195 ASP A CA 1
ATOM 1543 C C . ASP A 1 195 ? 19.800 -3.400 -1.242 1.00 86.94 195 ASP A C 1
ATOM 1545 O O . ASP A 1 195 ? 20.467 -2.716 -2.021 1.00 86.94 195 ASP A O 1
ATOM 1549 N N . ALA A 1 196 ? 20.252 -4.563 -0.762 1.00 84.94 196 ALA A N 1
ATOM 1550 C CA . ALA A 1 196 ? 21.555 -5.122 -1.116 1.00 84.94 196 ALA A CA 1
ATOM 1551 C C . ALA A 1 196 ? 21.668 -5.423 -2.621 1.00 84.94 196 ALA A C 1
ATOM 1553 O O . ALA A 1 196 ? 22.650 -5.043 -3.261 1.00 84.94 196 ALA A O 1
ATOM 1554 N N . GLN A 1 197 ? 20.650 -6.053 -3.213 1.00 86.06 197 GLN A N 1
ATOM 1555 C CA . GLN A 1 197 ? 20.633 -6.363 -4.647 1.00 86.06 197 GLN A CA 1
ATOM 1556 C C . GLN A 1 197 ? 20.550 -5.095 -5.513 1.00 86.06 197 GLN A C 1
ATOM 1558 O O . GLN A 1 197 ? 21.239 -4.981 -6.528 1.00 86.06 197 GLN A O 1
ATOM 1563 N N . LEU A 1 198 ? 19.774 -4.094 -5.090 1.00 87.88 198 LEU A N 1
ATOM 1564 C CA . LEU A 1 198 ? 19.720 -2.789 -5.755 1.00 87.88 198 LEU A CA 1
ATOM 1565 C C . LEU A 1 198 ? 21.072 -2.065 -5.704 1.00 87.88 198 LEU A C 1
ATOM 1567 O O . LEU A 1 198 ? 21.472 -1.446 -6.694 1.00 87.88 198 LEU A O 1
ATOM 1571 N N . ALA A 1 199 ? 21.798 -2.158 -4.587 1.00 84.94 199 ALA A N 1
ATOM 1572 C CA . ALA A 1 199 ? 23.139 -1.594 -4.455 1.00 84.94 199 ALA A CA 1
ATOM 1573 C C . ALA A 1 199 ? 24.152 -2.280 -5.390 1.00 84.94 199 ALA A C 1
ATOM 1575 O O . ALA A 1 199 ? 24.981 -1.603 -6.007 1.00 84.94 199 ALA A O 1
ATOM 1576 N N . LEU A 1 200 ? 24.058 -3.603 -5.561 1.00 82.50 200 LEU A N 1
ATOM 1577 C CA . LEU A 1 200 ? 24.891 -4.351 -6.507 1.00 82.50 200 LEU A CA 1
ATOM 1578 C C . LEU A 1 200 ? 24.627 -3.922 -7.955 1.00 82.50 200 LEU A C 1
ATOM 1580 O O . LEU A 1 200 ? 25.578 -3.634 -8.681 1.00 82.50 200 LEU A O 1
ATOM 1584 N N . LEU A 1 201 ? 23.360 -3.771 -8.353 1.00 79.44 201 LEU A N 1
ATOM 1585 C CA . LEU A 1 201 ? 23.002 -3.264 -9.685 1.00 79.44 201 LEU A CA 1
ATOM 1586 C C . LEU A 1 201 ? 23.518 -1.843 -9.934 1.00 79.44 201 LEU A C 1
ATOM 1588 O O . LEU A 1 201 ? 24.048 -1.547 -11.004 1.00 79.44 201 LEU A O 1
ATOM 1592 N N . LEU A 1 202 ? 23.416 -0.967 -8.932 1.00 71.06 202 LEU A N 1
ATOM 1593 C CA . LEU A 1 202 ? 23.964 0.390 -8.985 1.00 71.06 202 LEU A CA 1
ATOM 1594 C C . LEU A 1 202 ? 25.486 0.408 -9.169 1.00 71.06 202 LEU A C 1
ATOM 1596 O O . LEU A 1 202 ? 26.019 1.281 -9.855 1.00 71.06 202 LEU A O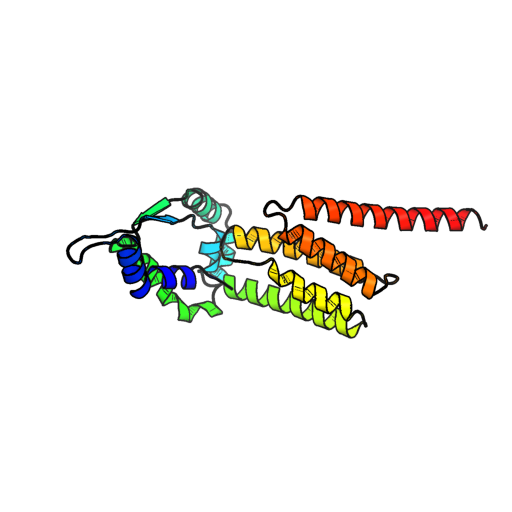 1
ATOM 1600 N N . THR A 1 203 ? 26.184 -0.540 -8.549 1.00 71.38 203 THR A N 1
ATOM 1601 C CA . THR A 1 203 ? 27.646 -0.635 -8.610 1.00 71.38 203 THR A CA 1
ATOM 1602 C C . THR A 1 203 ? 28.105 -1.233 -9.941 1.00 71.38 203 THR A C 1
ATOM 1604 O O . THR A 1 203 ? 29.024 -0.701 -10.564 1.00 71.38 203 THR A O 1
ATOM 1607 N N . ALA A 1 204 ? 27.414 -2.263 -10.435 1.00 67.94 204 ALA A N 1
ATOM 1608 C CA . ALA A 1 204 ? 27.677 -2.877 -11.736 1.00 67.94 204 ALA A CA 1
ATOM 1609 C C . ALA A 1 204 ? 27.488 -1.884 -12.898 1.00 67.94 204 ALA A C 1
ATOM 1611 O O . ALA A 1 204 ? 28.337 -1.800 -13.787 1.00 67.94 204 ALA A O 1
ATOM 1612 N N . ALA A 1 205 ? 26.441 -1.052 -12.842 1.00 61.28 205 ALA A N 1
ATOM 1613 C CA . ALA A 1 205 ? 26.202 -0.005 -13.837 1.00 61.28 205 ALA A CA 1
ATOM 1614 C C . ALA A 1 205 ? 27.328 1.047 -13.879 1.00 61.28 205 ALA A C 1
ATOM 1616 O O . ALA A 1 205 ? 27.690 1.515 -14.954 1.00 61.28 205 ALA A O 1
ATOM 1617 N N . LYS A 1 206 ? 27.928 1.396 -12.730 1.00 58.97 206 LYS A N 1
ATOM 1618 C CA . LYS A 1 206 ? 29.079 2.317 -12.676 1.00 58.97 206 LYS A CA 1
ATOM 1619 C C . LYS A 1 206 ? 30.364 1.690 -13.226 1.00 58.97 206 LYS A C 1
ATOM 1621 O O . LYS A 1 206 ? 31.138 2.388 -13.872 1.00 58.97 206 LYS A O 1
ATOM 1626 N N . GLY A 1 207 ? 30.591 0.396 -12.992 1.00 51.38 207 GLY A N 1
ATOM 1627 C CA . GLY A 1 207 ? 31.775 -0.319 -13.486 1.00 51.38 207 GLY A CA 1
ATOM 1628 C C . GLY A 1 207 ? 31.823 -0.440 -15.013 1.00 51.38 207 GLY A C 1
ATOM 1629 O O . GLY A 1 207 ? 32.885 -0.265 -15.608 1.00 51.38 207 GLY A O 1
ATOM 1630 N N . SER A 1 208 ? 30.668 -0.654 -15.655 1.00 52.53 208 SER A N 1
ATOM 1631 C CA . SER A 1 208 ? 30.551 -0.737 -17.120 1.00 52.53 208 SER A CA 1
ATOM 1632 C C . SER A 1 208 ? 30.940 0.573 -17.823 1.00 52.53 208 SER A C 1
ATOM 1634 O O . SER A 1 208 ? 31.609 0.553 -18.854 1.00 52.53 208 SER A O 1
ATOM 1636 N N . THR A 1 209 ? 30.580 1.723 -17.244 1.00 50.28 209 THR A N 1
ATOM 1637 C CA . THR A 1 209 ? 30.904 3.055 -17.791 1.00 50.28 209 THR A CA 1
ATOM 1638 C C . THR A 1 209 ? 32.386 3.409 -17.640 1.00 50.28 209 THR A C 1
ATOM 1640 O O . THR A 1 209 ? 32.954 4.090 -18.490 1.00 50.28 209 THR A O 1
ATOM 1643 N N . THR A 1 210 ? 33.040 2.939 -16.575 1.00 48.41 210 THR A N 1
ATOM 1644 C CA . THR A 1 210 ? 34.476 3.182 -16.352 1.00 48.41 210 THR A CA 1
ATOM 1645 C C . THR A 1 210 ? 35.341 2.335 -17.288 1.00 48.41 210 THR A C 1
ATOM 1647 O O . THR A 1 210 ? 36.321 2.839 -17.835 1.00 48.41 210 THR A O 1
ATOM 1650 N N . ASN A 1 211 ? 34.951 1.081 -17.543 1.00 46.75 211 ASN A N 1
ATOM 1651 C CA . ASN A 1 211 ? 35.698 0.191 -18.437 1.00 46.75 211 ASN A CA 1
ATOM 1652 C C . ASN A 1 211 ? 35.627 0.642 -19.907 1.00 46.75 211 ASN A C 1
ATOM 1654 O O . ASN A 1 211 ? 36.641 0.635 -20.603 1.00 46.75 211 ASN A O 1
ATOM 1658 N N . SER A 1 212 ? 34.469 1.112 -20.381 1.00 47.84 212 SER A N 1
ATOM 1659 C CA . SER A 1 212 ? 34.331 1.651 -21.744 1.00 47.84 212 SER A CA 1
ATOM 1660 C C . SER A 1 212 ? 35.102 2.965 -21.955 1.00 47.84 212 SER A C 1
ATOM 1662 O O . SER A 1 212 ? 35.631 3.204 -23.044 1.00 47.84 212 SER A O 1
ATOM 1664 N N . ALA A 1 213 ? 35.265 3.781 -20.907 1.00 46.06 213 ALA A N 1
ATOM 1665 C CA . ALA A 1 213 ? 36.092 4.992 -20.933 1.00 46.06 213 ALA A CA 1
ATOM 1666 C C . ALA A 1 213 ? 37.611 4.711 -20.872 1.00 46.06 213 ALA A C 1
ATOM 1668 O O . ALA A 1 213 ? 38.405 5.512 -21.366 1.00 46.06 213 ALA A O 1
ATOM 1669 N N . GLN A 1 214 ? 38.036 3.584 -20.288 1.00 45.62 214 GLN A N 1
ATOM 1670 C CA . GLN A 1 214 ? 39.442 3.157 -20.284 1.00 45.62 214 GLN A CA 1
ATOM 1671 C C . GLN A 1 214 ? 39.865 2.513 -21.609 1.00 45.62 214 GLN A C 1
ATOM 1673 O O . GLN A 1 214 ? 40.937 2.839 -22.117 1.00 45.62 214 GLN A O 1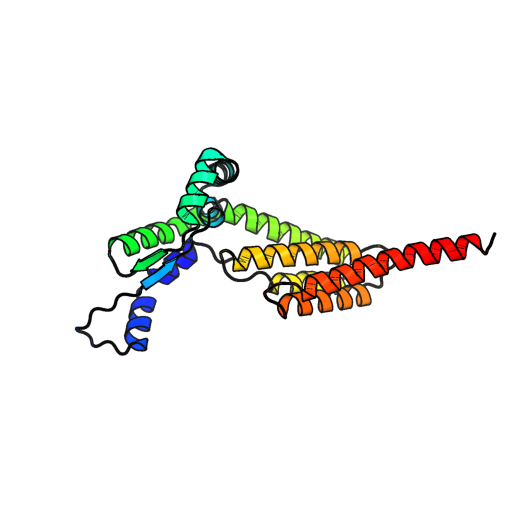
ATOM 1678 N N . PHE A 1 215 ? 39.012 1.683 -22.217 1.00 46.75 215 PHE A N 1
ATOM 1679 C CA . PHE A 1 215 ? 39.299 1.072 -23.522 1.00 46.75 215 PHE A CA 1
ATOM 1680 C C . PHE A 1 215 ? 39.400 2.099 -24.660 1.00 46.75 215 PHE A C 1
ATOM 1682 O O . PHE A 1 215 ? 40.222 1.949 -25.559 1.00 46.75 215 PHE A O 1
ATOM 1689 N N . SER A 1 216 ? 38.626 3.185 -24.602 1.00 48.31 216 SER A N 1
ATOM 1690 C CA . SER A 1 216 ? 38.665 4.257 -25.609 1.00 48.31 216 SER A CA 1
ATOM 1691 C C . SER A 1 216 ? 39.887 5.182 -25.498 1.00 48.31 216 SER A C 1
ATOM 1693 O O . SER A 1 216 ? 40.207 5.867 -26.463 1.00 48.31 216 SER A O 1
ATOM 1695 N N . ARG A 1 217 ? 40.616 5.178 -24.370 1.00 49.22 217 ARG A N 1
ATOM 1696 C CA . ARG A 1 217 ? 41.873 5.938 -24.201 1.00 49.22 217 ARG A CA 1
ATOM 1697 C C . ARG A 1 217 ? 43.141 5.162 -24.563 1.00 49.22 217 ARG A C 1
ATOM 1699 O O . ARG A 1 217 ? 44.192 5.778 -24.649 1.00 49.22 217 ARG A O 1
ATOM 1706 N N . GLN A 1 218 ? 43.062 3.845 -24.748 1.00 47.19 218 GLN A N 1
ATOM 1707 C CA . GLN A 1 218 ? 44.197 3.019 -25.190 1.00 47.19 218 GLN A CA 1
ATOM 1708 C C . GLN A 1 218 ? 44.235 2.794 -26.710 1.00 47.19 218 GLN A C 1
ATOM 1710 O O . GLN A 1 218 ? 45.199 2.225 -27.210 1.00 47.19 218 GLN A O 1
ATOM 1715 N N . ALA A 1 219 ? 43.203 3.231 -27.437 1.00 45.19 219 ALA A N 1
ATOM 1716 C CA . ALA A 1 219 ? 43.077 3.073 -28.888 1.00 45.19 219 ALA A CA 1
ATOM 1717 C C . ALA A 1 219 ? 43.296 4.382 -29.683 1.00 45.19 219 ALA A C 1
ATOM 1719 O O . ALA A 1 219 ? 42.955 4.433 -30.864 1.00 45.19 219 ALA A O 1
ATOM 1720 N N . ALA A 1 220 ? 43.841 5.423 -29.048 1.00 38.72 220 ALA A N 1
ATOM 1721 C CA . ALA A 1 220 ? 44.247 6.690 -29.665 1.00 38.72 220 ALA A CA 1
ATOM 1722 C C . ALA A 1 220 ? 45.735 6.931 -29.393 1.00 38.72 220 ALA A C 1
ATOM 1724 O O . ALA A 1 220 ? 46.414 7.449 -30.306 1.00 38.72 220 ALA A O 1
#

pLDDT: mean 85.21, std 11.65, range [38.72, 97.44]